Protein AF-B5JDW3-F1 (afdb_monomer)

Nearest PDB structures (foldseek):
  8tla-assembly1_C  TM=3.345E-01  e=6.409E+00  Homo sapiens
  8c5v-assembly1_D  TM=2.197E-01  e=8.975E+00  Escherichia coli

Sequence (198 aa):
MNLALALYSKADQQNIEEINASIFTVKDQLDLLGKLFHPFDAKDYFRGNPVERLKCLNRAAEFAQLTEKLEKRFMGLVKRLKAAYDICSGSDAFEQEERDRIHFYLAVRSIIFKLTRGNAPDTAQMNAKVREMISEALQSEGVEEIFKLGEDGAKEIDIFEDDYLAKIEKIKLPNTKIKLLQQLLKGKRVAKRRDLAL

pLDDT: mean 72.34, std 21.87, range [29.41, 98.56]

Foldseek 3Di:
DDPVVVVVVVVVVVLVVLLVVLLVLLVVLLVVVCVLCVVQDQPCLVPNALVSVVVSLLVLLLSCLPDPVSVVSLLVSLVSNVVSCVSNVPDPSDDPVSVSSNLSSVSSNVLNCCLQPADDDPCPVSCVVSCVSNVVPPPDDDDPLSPVPHPPPDDPPPCPPVVNVVSLVPDPRVSSSVNSVVVVVVVVVVVVVVVVPD

Mean predicted aligned error: 12.39 Å

Radius of gyration: 20.88 Å; Cα contacts (8 Å, |Δi|>4): 111; chains: 1; bounding box: 60×36×66 Å

Solvent-accessible surface area (backbone atoms only — not comparable to full-atom values): 11499 Å² total; per-residue (Å²): 139,64,65,68,62,50,53,52,53,52,52,52,50,52,52,52,51,53,33,53,54,18,48,52,47,28,52,52,34,49,52,55,49,49,67,72,41,63,92,55,86,59,61,38,52,81,72,43,58,54,68,45,23,51,54,36,41,53,52,48,33,38,58,43,46,75,38,73,68,50,29,53,49,51,56,51,41,50,50,54,26,47,61,23,36,75,69,31,64,92,51,86,87,61,54,71,70,55,50,52,51,51,52,50,52,53,50,26,48,50,51,50,49,48,69,69,64,62,80,74,96,85,45,69,69,60,50,46,55,55,42,57,65,34,59,81,54,64,90,58,81,93,82,62,82,82,64,63,85,69,67,72,75,94,61,87,75,66,77,78,42,70,70,48,54,56,54,50,67,71,48,90,47,66,51,58,39,53,48,45,51,51,48,50,57,51,51,54,57,56,56,60,57,55,74,73,74,119

Secondary structure (DSSP, 8-state):
--SHHHHHHHHHHHHHHHHHHHHHHHHHHHHHHHHHHTTS--HHHHHS-HHHHHHHHHHHHHHHTSSHHHHHHHHHHHHHHHHHHHHHTTSTTS-HHHHHHHHHHHHHHHHHHHHHHS--SS-HHHHHHHHHHHHTTTTSS---TTTTTS-S-SS---TTSHHHHHHHHT---HHHHHHHHHHHHHHHHHHHHHTT--

Structure (mmCIF, N/CA/C/O backbone):
data_AF-B5JDW3-F1
#
_entry.id   AF-B5JDW3-F1
#
loop_
_atom_site.group_PDB
_atom_site.id
_atom_site.type_symbol
_atom_site.label_atom_id
_atom_site.label_alt_id
_atom_site.label_comp_id
_atom_site.label_asym_id
_atom_site.label_en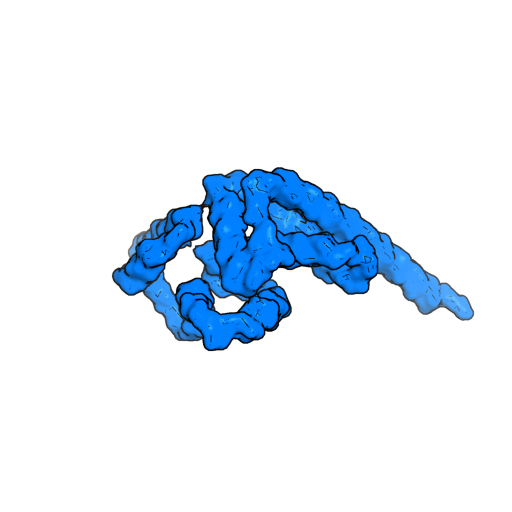tity_id
_atom_site.label_seq_id
_atom_site.pdbx_PDB_ins_code
_atom_site.Cartn_x
_atom_site.Cartn_y
_atom_site.Cartn_z
_atom_site.occupancy
_atom_site.B_iso_or_equiv
_atom_site.auth_seq_id
_atom_site.auth_comp_id
_atom_site.auth_asym_id
_atom_site.auth_atom_id
_atom_site.pdbx_PDB_model_num
ATOM 1 N N . MET A 1 1 ? 43.639 3.017 -26.862 1.00 56.16 1 MET A N 1
ATOM 2 C CA . MET A 1 1 ? 42.188 2.908 -26.575 1.00 56.16 1 MET A CA 1
ATOM 3 C C . MET A 1 1 ? 42.040 1.928 -25.406 1.00 56.16 1 MET A C 1
ATOM 5 O O . MET A 1 1 ? 42.907 1.073 -25.308 1.00 56.16 1 MET A O 1
ATOM 9 N N . ASN A 1 2 ? 41.013 2.008 -24.546 1.00 57.03 2 ASN A N 1
ATOM 10 C CA . ASN A 1 2 ? 40.494 0.842 -23.776 1.00 57.03 2 ASN A CA 1
ATOM 11 C C . ASN A 1 2 ? 40.709 0.700 -22.248 1.00 57.03 2 ASN A C 1
ATOM 13 O O . ASN A 1 2 ? 40.385 -0.370 -21.749 1.00 57.03 2 ASN A O 1
ATOM 17 N N . LEU A 1 3 ? 41.134 1.702 -21.461 1.00 61.94 3 LEU A N 1
ATOM 18 C CA . LEU A 1 3 ? 40.940 1.610 -19.989 1.00 61.94 3 LEU A CA 1
ATOM 19 C C . LEU A 1 3 ? 39.630 2.273 -19.555 1.00 61.94 3 LEU A C 1
ATOM 21 O O . LEU A 1 3 ? 38.790 1.626 -18.942 1.00 61.94 3 LEU A O 1
ATOM 25 N N . ALA A 1 4 ? 39.411 3.525 -19.966 1.00 60.81 4 ALA A N 1
ATOM 26 C CA . ALA A 1 4 ? 38.160 4.232 -19.701 1.00 60.81 4 ALA A CA 1
ATOM 27 C C . ALA A 1 4 ? 36.949 3.475 -20.280 1.00 60.81 4 ALA A C 1
ATOM 29 O O . ALA A 1 4 ? 36.032 3.152 -19.540 1.00 60.81 4 ALA A O 1
ATOM 30 N N . LEU A 1 5 ? 36.984 3.086 -21.561 1.00 66.31 5 LEU A N 1
ATOM 31 C CA . LEU A 1 5 ? 35.890 2.336 -22.205 1.00 66.31 5 LEU A CA 1
ATOM 32 C C . LEU A 1 5 ? 35.598 0.981 -21.535 1.00 66.31 5 LEU A C 1
ATOM 34 O O . LEU A 1 5 ? 34.441 0.589 -21.438 1.00 66.31 5 LEU A O 1
ATOM 38 N N . ALA A 1 6 ? 36.623 0.278 -21.042 1.00 70.62 6 ALA A N 1
ATOM 39 C CA . ALA A 1 6 ? 36.438 -0.994 -20.343 1.00 70.62 6 ALA A CA 1
ATOM 40 C C . ALA A 1 6 ? 35.853 -0.810 -18.930 1.00 70.62 6 ALA A C 1
ATOM 42 O O . ALA A 1 6 ? 35.076 -1.648 -18.478 1.00 70.62 6 ALA A O 1
ATOM 43 N N . LEU A 1 7 ? 36.204 0.282 -18.239 1.00 62.66 7 LEU A N 1
ATOM 44 C CA . LEU A 1 7 ? 35.611 0.640 -16.947 1.00 62.66 7 LEU A CA 1
ATOM 45 C C . LEU A 1 7 ? 34.142 1.060 -17.102 1.00 62.66 7 LEU A C 1
ATOM 47 O O . LEU A 1 7 ? 33.311 0.580 -16.336 1.00 62.66 7 LEU A O 1
ATOM 51 N N . TYR A 1 8 ? 33.815 1.863 -18.123 1.00 64.38 8 TYR A N 1
ATOM 52 C CA . TYR A 1 8 ? 32.428 2.217 -18.451 1.00 64.38 8 TYR A CA 1
ATOM 53 C C . TYR A 1 8 ? 31.608 0.978 -18.823 1.00 64.38 8 TYR A C 1
ATOM 55 O O . TYR A 1 8 ? 30.562 0.752 -18.235 1.00 64.38 8 TYR A O 1
ATOM 63 N N . SER A 1 9 ? 32.134 0.097 -19.680 1.00 71.56 9 SER A N 1
ATOM 64 C CA . SER A 1 9 ? 31.438 -1.138 -20.067 1.00 71.56 9 SER A CA 1
ATOM 65 C C . SER A 1 9 ? 31.132 -2.063 -18.882 1.00 71.56 9 SER A C 1
ATOM 67 O O . SER A 1 9 ? 30.051 -2.645 -18.841 1.00 71.56 9 SER A O 1
ATOM 69 N N . LYS A 1 10 ? 32.044 -2.201 -17.909 1.00 70.31 10 LYS A N 1
ATOM 70 C CA . LYS A 1 10 ? 31.794 -3.012 -16.705 1.00 70.31 10 LYS A CA 1
ATOM 71 C C . LYS A 1 10 ? 30.785 -2.361 -15.758 1.00 70.31 10 LYS A C 1
ATOM 73 O O . LYS A 1 10 ? 29.958 -3.072 -15.196 1.00 70.31 10 LYS A O 1
ATOM 78 N N . ALA A 1 11 ? 30.857 -1.042 -15.581 1.00 66.75 11 ALA A N 1
ATOM 79 C CA . ALA A 1 11 ? 29.906 -0.300 -14.757 1.00 66.75 11 ALA A CA 1
ATOM 80 C C . ALA A 1 11 ? 28.492 -0.332 -15.363 1.00 66.75 11 ALA A C 1
ATOM 82 O O . ALA A 1 11 ? 27.526 -0.572 -14.644 1.00 66.75 11 ALA A O 1
ATOM 83 N N . ASP A 1 12 ? 28.378 -0.184 -16.685 1.00 72.69 12 ASP A N 1
ATOM 84 C CA . ASP A 1 12 ? 27.110 -0.294 -17.412 1.00 72.69 12 ASP A CA 1
ATOM 85 C C . ASP A 1 12 ? 26.519 -1.701 -17.286 1.00 72.69 12 ASP A C 1
ATOM 87 O O . ASP A 1 12 ? 25.329 -1.857 -17.027 1.00 72.69 12 ASP A O 1
ATOM 91 N N . GLN A 1 13 ? 27.352 -2.739 -17.401 1.00 76.50 13 GLN A N 1
ATOM 92 C CA . GLN A 1 13 ? 26.909 -4.124 -17.254 1.00 76.50 13 GLN A CA 1
ATOM 93 C C . GLN A 1 13 ? 26.401 -4.423 -15.835 1.00 76.50 13 GLN A C 1
ATOM 95 O O . GLN A 1 13 ? 25.337 -5.020 -15.689 1.00 76.50 13 GLN A O 1
ATOM 100 N N . GLN A 1 14 ? 27.099 -3.945 -14.799 1.00 76.38 14 GLN A N 1
ATOM 101 C CA . GLN A 1 14 ? 26.640 -4.057 -13.408 1.00 76.38 14 GLN A CA 1
ATOM 102 C C . GLN A 1 14 ? 25.312 -3.327 -13.177 1.00 76.38 14 GLN A C 1
ATOM 104 O O . GLN A 1 14 ? 24.422 -3.869 -12.527 1.00 76.38 14 GLN A O 1
ATOM 109 N N . ASN A 1 15 ? 25.150 -2.130 -13.746 1.00 81.56 15 ASN A N 1
ATOM 110 C CA . ASN A 1 15 ? 23.916 -1.355 -13.630 1.00 81.56 15 ASN A CA 1
ATOM 111 C C . ASN A 1 15 ? 22.735 -2.081 -14.306 1.00 81.56 15 ASN A C 1
ATOM 113 O O . ASN A 1 15 ? 21.654 -2.202 -13.736 1.00 81.56 15 ASN A O 1
ATOM 117 N N . ILE A 1 16 ? 22.959 -2.667 -15.487 1.00 85.00 16 ILE A N 1
ATOM 118 C CA . ILE A 1 16 ? 21.953 -3.487 -16.181 1.00 85.00 16 ILE A CA 1
ATOM 119 C C . ILE A 1 16 ? 21.572 -4.724 -15.349 1.00 85.00 16 ILE A C 1
ATOM 121 O O . ILE A 1 16 ? 20.390 -5.058 -15.245 1.00 85.00 16 ILE A O 1
ATOM 125 N N . GLU A 1 17 ? 22.546 -5.409 -14.746 1.00 87.81 17 GLU A N 1
ATOM 126 C CA . GLU A 1 17 ? 22.294 -6.562 -13.870 1.00 87.81 17 GLU A CA 1
ATOM 127 C C . GLU A 1 17 ? 21.468 -6.173 -12.631 1.00 87.81 17 GLU A C 1
ATOM 129 O O . GLU A 1 17 ? 20.504 -6.866 -12.292 1.00 87.81 17 GLU A O 1
ATOM 134 N N . GLU A 1 18 ? 21.781 -5.038 -12.002 1.00 91.56 18 GLU A N 1
ATOM 135 C CA . GLU A 1 18 ? 21.049 -4.508 -10.847 1.00 91.56 18 GLU A CA 1
ATOM 136 C C . GLU A 1 18 ? 19.608 -4.105 -11.203 1.00 91.56 18 GLU A C 1
ATOM 138 O O . GLU A 1 18 ? 18.666 -4.431 -10.467 1.00 91.56 18 GLU A O 1
ATOM 143 N N . ILE A 1 19 ? 19.402 -3.474 -12.365 1.00 93.81 19 ILE A N 1
ATOM 144 C CA . ILE A 1 19 ? 18.068 -3.149 -12.890 1.00 93.81 19 ILE A CA 1
ATOM 145 C C . ILE A 1 19 ? 17.258 -4.430 -13.121 1.00 93.81 19 ILE A C 1
ATOM 147 O O . ILE A 1 19 ? 16.116 -4.522 -12.666 1.00 93.81 19 ILE A O 1
ATOM 151 N N . ASN A 1 20 ? 17.836 -5.447 -13.764 1.00 95.38 20 ASN A N 1
ATOM 152 C CA . ASN A 1 20 ? 17.145 -6.710 -14.044 1.00 95.38 20 ASN A CA 1
ATOM 153 C C . ASN A 1 20 ? 16.757 -7.464 -12.763 1.00 95.38 20 ASN A C 1
ATOM 155 O O . ASN A 1 20 ? 15.626 -7.945 -12.639 1.00 95.38 20 ASN A O 1
ATOM 159 N N . ALA A 1 21 ? 17.659 -7.527 -11.780 1.00 96.56 21 ALA A N 1
ATOM 160 C CA . ALA A 1 21 ? 17.368 -8.118 -10.475 1.00 96.56 21 ALA A CA 1
ATOM 161 C C . ALA A 1 21 ? 16.252 -7.354 -9.734 1.00 96.56 21 ALA A C 1
ATOM 163 O O . ALA A 1 21 ? 15.380 -7.955 -9.091 1.00 96.56 21 ALA A O 1
ATOM 164 N N . SER A 1 22 ? 16.238 -6.027 -9.865 1.00 96.12 22 SER A N 1
ATOM 165 C CA . SER A 1 22 ? 15.199 -5.167 -9.299 1.00 96.12 22 SER A CA 1
ATOM 166 C C . SER A 1 22 ? 13.844 -5.394 -9.973 1.00 96.12 22 SER A C 1
ATOM 168 O O . SER A 1 22 ? 12.842 -5.539 -9.274 1.00 96.12 22 SER A O 1
ATOM 170 N N . ILE A 1 23 ? 13.799 -5.541 -11.302 1.00 97.56 23 ILE A N 1
ATOM 171 C CA . ILE A 1 23 ? 12.572 -5.878 -12.044 1.00 97.56 23 ILE A CA 1
ATOM 172 C C . ILE A 1 23 ? 11.993 -7.211 -11.557 1.00 97.56 23 ILE A C 1
ATOM 174 O O . ILE A 1 23 ? 10.798 -7.289 -11.261 1.00 97.56 23 ILE A O 1
ATOM 178 N N . PHE A 1 24 ? 12.827 -8.248 -11.418 1.00 97.88 24 PHE A N 1
ATOM 179 C CA . PHE A 1 24 ? 12.387 -9.542 -10.888 1.00 97.88 24 PHE A CA 1
ATOM 180 C C . PHE A 1 24 ? 11.789 -9.400 -9.484 1.00 97.88 24 PHE A C 1
ATOM 182 O O . PHE A 1 24 ? 10.701 -9.907 -9.207 1.00 97.88 24 PHE A O 1
ATOM 189 N N . THR A 1 25 ? 12.465 -8.644 -8.616 1.00 98.06 25 THR A N 1
ATOM 190 C CA . THR A 1 25 ? 11.993 -8.380 -7.253 1.00 98.06 25 THR A CA 1
ATOM 191 C C . THR A 1 25 ? 10.646 -7.657 -7.256 1.00 98.06 25 THR A C 1
ATOM 193 O O . THR A 1 25 ? 9.756 -8.034 -6.497 1.00 98.06 25 THR A O 1
ATOM 196 N N . VAL A 1 26 ? 10.454 -6.651 -8.115 1.00 97.56 26 VAL A N 1
ATOM 197 C CA . VAL A 1 26 ? 9.170 -5.943 -8.241 1.00 97.56 26 VAL A CA 1
ATOM 198 C C . VAL A 1 26 ? 8.050 -6.911 -8.615 1.00 97.56 26 VAL A C 1
ATOM 200 O O . VAL A 1 26 ? 7.016 -6.920 -7.944 1.00 97.56 26 VAL A O 1
ATOM 203 N N . LYS A 1 27 ? 8.263 -7.760 -9.628 1.00 98.25 27 LYS A N 1
ATOM 204 C CA . LYS A 1 27 ? 7.251 -8.719 -10.099 1.00 98.25 27 LYS A CA 1
ATOM 205 C C . LYS A 1 27 ? 6.898 -9.764 -9.039 1.00 98.25 27 LYS A C 1
ATOM 207 O O . LYS A 1 27 ? 5.717 -10.014 -8.809 1.00 98.25 27 LYS A O 1
ATOM 212 N N . ASP A 1 28 ? 7.890 -10.295 -8.326 1.00 98.38 28 ASP A N 1
ATOM 213 C CA . ASP A 1 28 ? 7.664 -11.221 -7.208 1.00 98.38 28 ASP A CA 1
ATOM 214 C C . ASP A 1 28 ? 6.864 -10.561 -6.070 1.00 98.38 28 ASP A C 1
ATOM 216 O O . ASP A 1 28 ? 5.868 -11.105 -5.586 1.00 98.38 28 ASP A O 1
ATOM 220 N N . GLN A 1 29 ? 7.231 -9.337 -5.669 1.00 98.19 29 GLN A N 1
ATOM 221 C CA . GLN A 1 29 ? 6.482 -8.637 -4.623 1.00 98.19 29 GLN A CA 1
ATOM 222 C C . GLN A 1 29 ? 5.060 -8.263 -5.074 1.00 98.19 29 GLN A C 1
ATOM 224 O O . GLN A 1 29 ? 4.149 -8.309 -4.245 1.00 98.19 29 GLN A O 1
ATOM 229 N N . LEU A 1 30 ? 4.845 -7.931 -6.353 1.00 98.06 30 LEU A N 1
ATOM 230 C CA . LEU A 1 30 ? 3.513 -7.691 -6.915 1.00 98.06 30 LEU A CA 1
ATOM 231 C C . LEU A 1 30 ? 2.635 -8.943 -6.879 1.00 98.06 30 LEU A C 1
ATOM 233 O O . LEU A 1 30 ? 1.483 -8.849 -6.456 1.00 98.06 30 LEU A O 1
ATOM 237 N N . ASP A 1 31 ? 3.164 -10.106 -7.257 1.00 98.44 31 ASP A N 1
ATOM 238 C CA . ASP A 1 31 ? 2.434 -11.376 -7.177 1.00 98.44 31 ASP A CA 1
ATOM 239 C C . ASP A 1 31 ? 2.047 -11.711 -5.725 1.00 98.44 31 ASP A C 1
ATOM 241 O O . ASP A 1 31 ? 0.885 -12.002 -5.419 1.00 98.44 31 ASP A O 1
ATOM 245 N N . LEU A 1 32 ? 2.992 -11.580 -4.789 1.00 98.56 32 LEU A N 1
ATOM 246 C CA . LEU A 1 32 ? 2.734 -11.814 -3.367 1.00 98.56 32 LEU A CA 1
ATOM 247 C C . LEU A 1 32 ? 1.696 -10.844 -2.789 1.00 98.56 32 LEU A C 1
ATOM 249 O O . LEU A 1 32 ? 0.867 -11.255 -1.970 1.00 98.56 32 LEU A O 1
ATOM 253 N N . LEU A 1 33 ? 1.729 -9.572 -3.192 1.00 98.50 33 LEU A N 1
ATOM 254 C CA . LEU A 1 33 ? 0.734 -8.574 -2.797 1.00 98.50 33 LEU A CA 1
ATOM 255 C C . LEU A 1 33 ? -0.633 -8.865 -3.418 1.00 98.50 33 LEU A C 1
ATOM 257 O O . LEU A 1 33 ? -1.634 -8.779 -2.708 1.00 98.50 33 LEU A O 1
ATOM 261 N N . GLY A 1 34 ? -0.679 -9.289 -4.682 1.00 97.69 34 GLY A N 1
ATOM 262 C CA . GLY A 1 34 ? -1.900 -9.730 -5.356 1.00 97.69 34 GLY A CA 1
ATOM 263 C C . GLY A 1 34 ? -2.564 -10.891 -4.622 1.00 97.69 34 GLY A C 1
ATOM 264 O O . GLY A 1 34 ? -3.748 -10.829 -4.304 1.00 97.69 34 GLY A O 1
ATOM 265 N N . LYS A 1 35 ? -1.785 -11.906 -4.231 1.00 98.19 35 LYS A N 1
ATOM 266 C CA . LYS A 1 35 ? -2.266 -13.032 -3.410 1.00 98.19 35 LYS A CA 1
ATOM 267 C C . LYS A 1 35 ? -2.745 -12.584 -2.030 1.00 98.19 35 LYS A C 1
ATOM 269 O O . LYS A 1 35 ? -3.748 -13.090 -1.532 1.00 98.19 35 LYS A O 1
ATOM 274 N N . LEU A 1 36 ? -2.042 -11.638 -1.403 1.00 97.69 36 LEU A N 1
ATOM 275 C CA . LEU A 1 36 ? -2.422 -11.095 -0.097 1.00 97.69 36 LEU A CA 1
ATOM 276 C C . LEU A 1 36 ? -3.743 -10.309 -0.158 1.00 97.69 36 LEU A C 1
ATOM 278 O O . LEU A 1 36 ? -4.528 -10.365 0.786 1.00 97.69 36 LEU A O 1
ATOM 282 N N . PHE A 1 37 ? -3.973 -9.589 -1.258 1.00 97.25 37 PHE A N 1
ATOM 283 C CA . PHE A 1 37 ? -5.139 -8.733 -1.489 1.00 97.25 37 PHE A CA 1
ATOM 284 C C . PHE A 1 37 ? -6.251 -9.393 -2.306 1.00 97.25 37 PHE A C 1
ATOM 286 O O . PHE A 1 37 ? -7.267 -8.751 -2.531 1.00 97.25 37 PHE A O 1
ATOM 293 N N . HIS A 1 38 ? -6.122 -10.660 -2.702 1.00 95.62 38 HIS A N 1
ATOM 294 C CA . HIS A 1 38 ? -7.153 -11.373 -3.463 1.00 95.62 38 HIS A CA 1
ATOM 295 C C . HIS A 1 38 ? -8.578 -11.260 -2.867 1.00 95.62 38 HIS A C 1
ATOM 297 O O . HIS A 1 38 ? -9.523 -11.120 -3.638 1.00 95.62 38 HIS A O 1
ATOM 303 N N . PRO A 1 39 ? -8.788 -11.281 -1.531 1.00 95.81 39 PRO A N 1
ATOM 304 C CA . PRO A 1 39 ? -10.124 -11.105 -0.949 1.00 95.81 39 PRO A CA 1
ATOM 305 C C . PRO A 1 39 ? -10.672 -9.667 -0.999 1.00 95.81 39 PRO A C 1
ATOM 307 O O . PRO A 1 39 ? -11.822 -9.447 -0.627 1.00 95.81 39 PRO A O 1
ATOM 310 N N . PHE A 1 40 ? -9.855 -8.681 -1.369 1.00 97.31 40 PHE A N 1
ATOM 311 C CA . PHE A 1 40 ? -10.209 -7.266 -1.366 1.00 97.31 40 PHE A CA 1
ATOM 312 C C . PHE A 1 40 ? -10.634 -6.798 -2.764 1.00 97.31 40 PHE A C 1
ATOM 314 O O . PHE A 1 40 ? -9.899 -6.963 -3.735 1.00 97.31 40 PHE A O 1
ATOM 321 N N . ASP A 1 41 ? -11.790 -6.140 -2.856 1.00 97.00 41 ASP A N 1
ATOM 322 C CA . ASP A 1 41 ? -12.245 -5.524 -4.103 1.00 97.00 41 ASP A CA 1
ATOM 323 C C . ASP A 1 41 ? -11.625 -4.132 -4.305 1.00 97.00 41 ASP A C 1
ATOM 325 O O . ASP A 1 41 ? -12.031 -3.150 -3.672 1.00 97.00 41 ASP A O 1
ATOM 329 N N . ALA A 1 42 ? -10.652 -4.066 -5.216 1.00 96.00 42 ALA A N 1
ATOM 330 C CA . ALA A 1 42 ? -9.946 -2.848 -5.604 1.00 96.00 42 ALA A CA 1
ATOM 331 C C . ALA A 1 42 ? -10.512 -2.167 -6.867 1.00 96.00 42 ALA A C 1
ATOM 333 O O . ALA A 1 42 ? -9.901 -1.221 -7.367 1.00 96.00 42 ALA A O 1
ATOM 334 N N . LYS A 1 43 ? -11.654 -2.619 -7.408 1.00 95.75 43 LYS A N 1
ATOM 335 C CA . LYS A 1 43 ? -12.205 -2.121 -8.683 1.00 95.75 43 LYS A CA 1
ATOM 336 C C . LYS A 1 43 ? -12.372 -0.599 -8.713 1.00 95.75 43 LYS A C 1
ATOM 338 O O . LYS A 1 43 ? -12.013 0.030 -9.710 1.00 95.75 43 LYS A O 1
ATOM 343 N N . ASP A 1 44 ? -12.856 -0.017 -7.619 1.00 92.50 44 ASP A N 1
ATOM 344 C CA . ASP A 1 44 ? -13.072 1.428 -7.474 1.00 92.50 44 ASP A CA 1
ATOM 345 C C . ASP A 1 44 ? -11.779 2.237 -7.634 1.00 92.50 44 ASP A C 1
ATOM 347 O O . ASP A 1 44 ? -11.813 3.360 -8.128 1.00 92.50 44 ASP A O 1
ATOM 351 N N . TYR A 1 45 ? -10.621 1.680 -7.264 1.00 91.94 45 TYR A N 1
ATOM 352 C CA . TYR A 1 45 ? -9.341 2.362 -7.449 1.00 91.94 45 TYR A CA 1
ATOM 353 C C . TYR A 1 45 ? -8.956 2.480 -8.929 1.00 91.94 45 TYR A C 1
ATOM 355 O O . TYR A 1 45 ? -8.487 3.527 -9.371 1.00 91.94 45 TYR A O 1
ATOM 363 N N . PHE A 1 46 ? -9.171 1.416 -9.702 1.00 92.44 46 PHE A N 1
ATOM 364 C CA . PHE A 1 46 ? -8.744 1.361 -11.101 1.00 92.44 46 PHE A CA 1
ATOM 365 C C . PHE A 1 46 ? -9.773 1.955 -12.067 1.00 92.44 46 PHE A C 1
ATOM 367 O O . PHE A 1 46 ? -9.411 2.399 -13.152 1.00 92.44 46 PHE A O 1
ATOM 374 N N . ARG A 1 47 ? -11.062 1.955 -11.702 1.00 93.06 47 ARG A N 1
ATOM 375 C CA . ARG A 1 47 ? -12.162 2.352 -12.603 1.00 93.06 47 ARG A CA 1
ATOM 376 C C . ARG A 1 47 ? -13.047 3.474 -12.071 1.00 93.06 47 ARG A C 1
ATOM 378 O O . ARG A 1 47 ? -13.820 4.025 -12.846 1.00 93.06 47 ARG A O 1
ATOM 385 N N . GLY A 1 48 ? -12.960 3.787 -10.782 1.00 87.50 48 GLY A N 1
ATOM 386 C CA . GLY A 1 48 ? -13.796 4.804 -10.156 1.00 87.50 48 GLY A CA 1
ATOM 387 C C . GLY A 1 48 ? -13.293 6.226 -10.387 1.00 87.50 48 GLY A C 1
ATOM 388 O O . GLY A 1 48 ? -12.149 6.457 -10.805 1.00 87.50 48 GLY A O 1
ATOM 389 N N . ASN A 1 49 ? -14.160 7.183 -10.069 1.00 86.38 49 ASN A N 1
ATOM 390 C CA . ASN A 1 49 ? -13.824 8.600 -9.984 1.00 86.38 49 ASN A CA 1
ATOM 391 C C . ASN A 1 49 ? -12.888 8.877 -8.786 1.00 86.38 49 ASN A C 1
ATOM 393 O O . ASN A 1 49 ? -12.731 8.025 -7.908 1.00 86.38 49 ASN A O 1
ATOM 397 N N . PRO A 1 50 ? -12.258 10.057 -8.687 1.00 83.25 50 PRO A N 1
ATOM 398 C CA . PRO A 1 50 ? -11.261 10.301 -7.640 1.00 83.25 50 PRO A CA 1
ATOM 399 C C . PRO A 1 50 ? -11.768 10.136 -6.198 1.00 83.25 50 PRO A C 1
ATOM 401 O O . PRO A 1 50 ? -11.021 9.662 -5.338 1.00 83.25 50 PRO A O 1
ATOM 404 N N . VAL A 1 51 ? -13.042 10.438 -5.931 1.00 82.50 51 VAL A N 1
ATOM 405 C CA . VAL A 1 51 ? -13.660 10.219 -4.613 1.00 82.50 51 VAL A CA 1
ATOM 406 C C . VAL A 1 51 ? -13.796 8.722 -4.318 1.00 82.50 51 VAL A C 1
ATOM 408 O O . VAL A 1 51 ? -13.486 8.273 -3.212 1.00 82.50 51 VAL A O 1
ATOM 411 N N . GLU A 1 52 ? -14.218 7.925 -5.299 1.00 83.31 52 GLU A N 1
ATOM 412 C CA . GLU A 1 52 ? -14.294 6.461 -5.193 1.00 83.31 52 GLU A CA 1
ATOM 413 C C . GLU A 1 52 ? -12.911 5.838 -4.996 1.00 83.31 52 GLU A C 1
ATOM 415 O O . GLU A 1 52 ? -12.741 4.986 -4.120 1.00 83.31 52 GLU A O 1
ATOM 420 N N . ARG A 1 53 ? -11.893 6.325 -5.717 1.00 85.25 53 ARG A N 1
ATOM 421 C CA . ARG A 1 53 ? -10.500 5.886 -5.545 1.00 85.25 53 ARG A CA 1
ATOM 422 C C .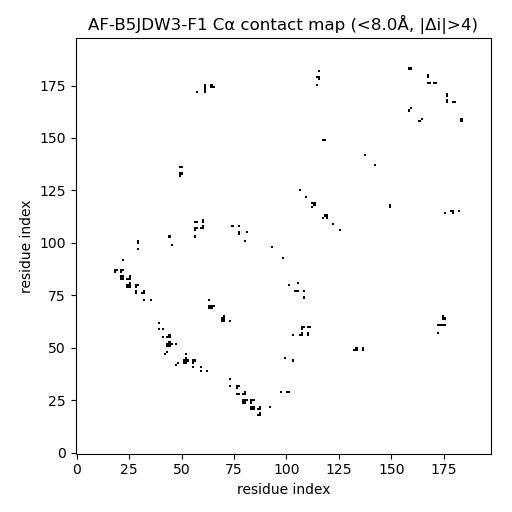 ARG A 1 53 ? -10.004 6.144 -4.129 1.00 85.25 53 ARG A C 1
ATOM 424 O O . ARG A 1 53 ? -9.424 5.253 -3.509 1.00 85.25 53 ARG A O 1
ATOM 431 N N . LEU A 1 54 ? -10.270 7.331 -3.584 1.00 80.62 54 LEU A N 1
ATOM 432 C CA . LEU A 1 54 ? -9.887 7.675 -2.217 1.00 80.62 54 LEU A CA 1
ATOM 433 C C . LEU A 1 54 ? -10.616 6.805 -1.181 1.00 80.62 54 LEU A C 1
ATOM 435 O O . LEU A 1 54 ? -9.990 6.283 -0.255 1.00 80.62 54 LEU A O 1
ATOM 439 N N . LYS A 1 55 ? -11.925 6.585 -1.352 1.00 82.81 55 LYS A N 1
ATOM 440 C CA . LYS A 1 55 ? -12.696 5.658 -0.507 1.00 82.81 55 LYS A CA 1
ATOM 441 C C . LYS A 1 55 ? -12.125 4.240 -0.582 1.00 82.81 55 LYS A C 1
ATOM 443 O O . LYS A 1 55 ? -11.965 3.598 0.455 1.00 82.81 55 LYS A O 1
ATOM 448 N N . CYS A 1 56 ? -11.763 3.770 -1.774 1.00 91.81 56 CYS A N 1
ATOM 449 C CA . CYS A 1 56 ? -11.126 2.472 -1.980 1.00 91.81 56 CYS A CA 1
ATOM 450 C C . CYS A 1 56 ? -9.791 2.362 -1.239 1.00 91.81 56 CYS A C 1
ATOM 452 O O . CYS A 1 56 ? -9.554 1.364 -0.562 1.00 91.81 56 CYS A O 1
ATOM 454 N N . LEU A 1 57 ? -8.941 3.388 -1.308 1.00 86.62 57 LEU A N 1
ATOM 455 C CA . LEU A 1 57 ? -7.666 3.420 -0.590 1.00 86.62 57 LEU A CA 1
ATOM 456 C C . LEU A 1 57 ? -7.852 3.340 0.934 1.00 86.62 57 LEU A C 1
ATOM 458 O O . LEU A 1 57 ? -7.118 2.612 1.602 1.00 86.62 57 LEU A O 1
ATOM 462 N N . ASN A 1 58 ? -8.866 4.014 1.481 1.00 83.44 58 ASN A N 1
ATOM 463 C CA . ASN A 1 58 ? -9.206 3.906 2.903 1.00 83.44 58 ASN A CA 1
ATOM 464 C C . ASN A 1 58 ? -9.700 2.497 3.268 1.00 83.44 58 ASN A C 1
ATOM 466 O O . ASN A 1 58 ? -9.246 1.927 4.259 1.00 83.44 58 ASN A O 1
ATOM 470 N N . ARG A 1 59 ? -10.570 1.890 2.445 1.00 94.12 59 ARG A N 1
ATOM 471 C CA . ARG A 1 59 ? -11.007 0.492 2.636 1.00 94.12 59 ARG A CA 1
ATOM 472 C C . ARG A 1 59 ? -9.830 -0.487 2.560 1.00 94.12 59 ARG A C 1
ATOM 474 O O . ARG A 1 59 ? -9.766 -1.428 3.344 1.00 94.12 59 ARG A O 1
ATOM 481 N N . ALA A 1 60 ? -8.886 -0.254 1.653 1.00 94.19 60 ALA A N 1
ATOM 482 C CA . ALA A 1 60 ? -7.689 -1.071 1.487 1.00 94.19 60 ALA A CA 1
ATOM 483 C C . ALA A 1 60 ? -6.736 -0.951 2.685 1.00 94.19 60 ALA A C 1
ATOM 485 O O . ALA A 1 60 ? -6.184 -1.953 3.144 1.00 94.19 60 ALA A O 1
ATOM 486 N N . ALA A 1 61 ? -6.575 0.258 3.231 1.00 88.62 61 ALA A N 1
ATOM 487 C CA . ALA A 1 61 ? -5.827 0.473 4.464 1.00 88.62 61 ALA A CA 1
ATOM 488 C C . ALA A 1 61 ? -6.491 -0.233 5.652 1.00 88.62 61 ALA A C 1
ATOM 490 O O . ALA A 1 61 ? -5.794 -0.849 6.453 1.00 88.62 61 ALA A O 1
ATOM 491 N N . GLU A 1 62 ? -7.820 -0.206 5.761 1.00 90.88 62 GLU A N 1
ATOM 492 C CA . GLU A 1 62 ? -8.544 -0.969 6.784 1.00 90.88 62 GLU A CA 1
ATOM 493 C C . GLU A 1 62 ? -8.356 -2.476 6.614 1.00 90.88 62 GLU A C 1
ATOM 495 O O . GLU A 1 62 ? -8.074 -3.169 7.593 1.00 90.88 62 GLU A O 1
ATOM 500 N N . PHE A 1 63 ? -8.445 -2.974 5.380 1.00 96.44 63 PHE A N 1
ATOM 501 C CA . PHE A 1 63 ? -8.220 -4.379 5.058 1.00 96.44 63 PHE A CA 1
ATOM 502 C C . PHE A 1 63 ? -6.815 -4.835 5.465 1.00 96.44 63 PHE A C 1
ATOM 504 O O . PHE A 1 63 ? -6.667 -5.814 6.193 1.00 96.44 63 PHE A O 1
ATOM 511 N N . ALA A 1 64 ? -5.775 -4.090 5.082 1.00 95.38 64 ALA A N 1
ATOM 512 C CA . ALA A 1 64 ? -4.393 -4.399 5.449 1.00 95.38 64 ALA A CA 1
ATOM 513 C C . ALA A 1 64 ? -4.156 -4.411 6.970 1.00 95.38 64 ALA A C 1
ATOM 515 O O . ALA A 1 64 ? -3.212 -5.044 7.438 1.00 95.38 64 ALA A O 1
ATOM 516 N N . GLN A 1 65 ? -5.005 -3.725 7.739 1.00 90.88 65 GLN A N 1
ATOM 517 C CA . GLN A 1 65 ? -4.915 -3.605 9.192 1.00 90.88 65 GLN A CA 1
ATOM 518 C C . GLN A 1 65 ? -5.827 -4.582 9.955 1.00 90.88 65 GLN A C 1
ATOM 520 O O . GLN A 1 65 ? -5.862 -4.510 11.181 1.00 90.88 65 GLN A O 1
ATOM 525 N N . LEU A 1 66 ? -6.521 -5.514 9.281 1.00 93.50 66 LEU A N 1
ATOM 526 C CA . LEU A 1 66 ? -7.419 -6.483 9.938 1.00 93.50 66 LEU A CA 1
ATOM 527 C C . LEU A 1 66 ? -6.727 -7.299 11.039 1.00 93.50 66 LEU A C 1
ATOM 529 O O . LEU A 1 66 ? -7.346 -7.654 12.036 1.00 93.50 66 LEU A O 1
ATOM 533 N N . THR A 1 67 ? -5.443 -7.620 10.858 1.00 93.44 67 THR A N 1
ATOM 534 C CA . THR A 1 67 ? -4.622 -8.268 11.888 1.00 93.44 67 THR A CA 1
ATOM 535 C C . THR A 1 67 ? -3.205 -7.708 11.863 1.00 93.44 67 THR A C 1
ATOM 537 O O . THR A 1 67 ? -2.696 -7.330 10.807 1.00 93.44 67 THR A O 1
ATOM 540 N N . GLU A 1 68 ? -2.511 -7.745 13.003 1.00 90.62 68 GLU A N 1
ATOM 541 C CA . GLU A 1 68 ? -1.105 -7.326 13.084 1.00 90.62 68 GLU A CA 1
ATOM 542 C C . GLU A 1 68 ? -0.202 -8.156 12.150 1.00 90.62 68 GLU A C 1
ATOM 544 O O . GLU A 1 68 ? 0.743 -7.639 11.552 1.00 90.62 68 GLU A O 1
ATOM 549 N N . LYS A 1 69 ? -0.505 -9.452 11.982 1.00 95.69 69 LYS A N 1
ATOM 550 C CA . LYS A 1 69 ? 0.223 -10.341 11.065 1.00 95.69 69 LYS A CA 1
ATOM 551 C C . LYS A 1 69 ? 0.049 -9.907 9.608 1.0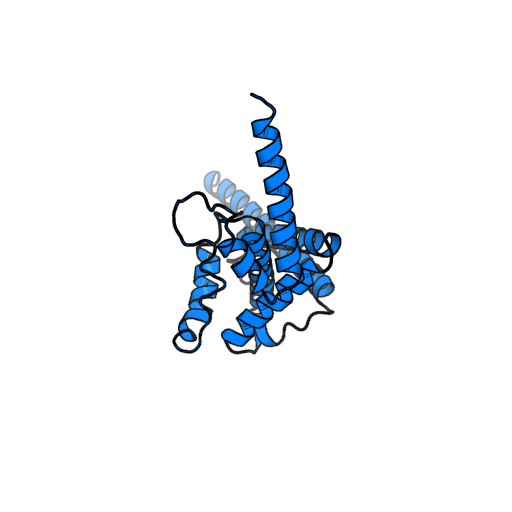0 95.69 69 LYS A C 1
ATOM 553 O O . LYS A 1 69 ? 1.034 -9.878 8.869 1.00 95.69 69 LYS A O 1
ATOM 558 N N . LEU A 1 70 ? -1.181 -9.583 9.203 1.00 96.50 70 LEU A N 1
ATOM 559 C CA . LEU A 1 70 ? -1.489 -9.112 7.853 1.00 96.50 70 LEU A CA 1
ATOM 560 C C . LEU A 1 70 ? -0.790 -7.784 7.570 1.00 96.50 70 LEU A C 1
ATOM 562 O O . LEU A 1 70 ? -0.094 -7.668 6.565 1.00 96.50 70 LEU A O 1
ATOM 566 N N . GLU A 1 71 ? -0.889 -6.836 8.496 1.00 94.00 71 GLU A N 1
ATOM 567 C CA . GLU A 1 71 ? -0.254 -5.532 8.359 1.00 94.00 71 GLU A CA 1
ATOM 568 C C . GLU A 1 71 ? 1.264 -5.650 8.239 1.00 94.00 71 GLU A C 1
ATOM 570 O O . GLU A 1 71 ? 1.852 -5.099 7.311 1.00 94.00 71 GLU A O 1
ATOM 575 N N . LYS A 1 72 ? 1.919 -6.389 9.146 1.00 94.56 72 LYS A N 1
ATOM 576 C CA . LYS A 1 72 ? 3.377 -6.583 9.098 1.00 94.56 72 LYS A CA 1
ATOM 577 C C . LYS A 1 72 ? 3.808 -7.202 7.774 1.00 94.56 72 LYS A C 1
ATOM 579 O O . LYS A 1 72 ? 4.809 -6.776 7.196 1.00 94.56 72 LYS A O 1
ATOM 584 N N . ARG A 1 73 ? 3.047 -8.185 7.279 1.00 97.62 73 ARG A N 1
ATOM 585 C CA . ARG A 1 73 ? 3.311 -8.826 5.988 1.00 97.62 73 ARG A CA 1
ATOM 586 C C . ARG A 1 73 ? 3.153 -7.833 4.840 1.00 97.62 73 ARG A C 1
ATOM 588 O O . ARG A 1 73 ? 4.077 -7.710 4.043 1.00 97.62 73 ARG A O 1
ATOM 595 N N . PHE A 1 74 ? 2.047 -7.095 4.792 1.00 97.81 74 PHE A N 1
ATOM 596 C CA . PHE A 1 74 ? 1.801 -6.060 3.789 1.00 97.81 74 PHE A CA 1
ATOM 597 C C . PHE A 1 74 ? 2.914 -5.003 3.781 1.00 97.81 74 PHE A C 1
ATOM 599 O O . PHE A 1 74 ? 3.567 -4.794 2.761 1.00 97.81 74 PHE A O 1
ATOM 606 N N . MET A 1 75 ? 3.206 -4.400 4.936 1.00 93.69 75 MET A N 1
ATOM 607 C CA . MET A 1 75 ? 4.227 -3.358 5.070 1.00 93.69 75 MET A CA 1
ATOM 608 C C . MET A 1 75 ? 5.618 -3.854 4.654 1.00 93.69 75 MET A C 1
ATOM 610 O O . MET A 1 75 ? 6.372 -3.110 4.023 1.00 93.69 75 MET A O 1
ATOM 614 N N . GLY A 1 76 ? 5.952 -5.110 4.972 1.00 93.69 76 GLY A N 1
ATOM 615 C CA . GLY A 1 76 ? 7.195 -5.754 4.554 1.00 93.69 76 GLY A CA 1
ATOM 616 C C . GLY A 1 76 ? 7.293 -5.956 3.041 1.00 93.69 76 GLY A C 1
ATOM 617 O O . GLY A 1 76 ? 8.311 -5.591 2.453 1.00 93.69 76 GLY A O 1
ATOM 618 N N . LEU A 1 77 ? 6.238 -6.478 2.407 1.00 97.69 77 LEU A N 1
ATOM 619 C CA . LEU A 1 77 ? 6.185 -6.677 0.953 1.00 97.69 77 LEU A CA 1
ATOM 620 C C . LEU A 1 77 ? 6.295 -5.341 0.208 1.00 97.69 77 LEU A C 1
ATOM 622 O O . LEU A 1 77 ? 7.168 -5.179 -0.640 1.00 97.69 77 LEU A O 1
ATOM 626 N N . VAL A 1 78 ? 5.502 -4.336 0.599 1.00 94.19 78 VAL A N 1
ATOM 627 C CA . VAL A 1 78 ? 5.553 -3.009 -0.038 1.00 94.19 78 VAL A CA 1
ATOM 628 C C . VAL A 1 78 ? 6.901 -2.316 0.200 1.00 94.19 78 VAL A C 1
ATOM 630 O O . VAL A 1 78 ? 7.337 -1.515 -0.620 1.00 94.19 78 VAL A O 1
ATOM 633 N N . LYS A 1 79 ? 7.614 -2.617 1.299 1.00 92.56 79 LYS A N 1
ATOM 634 C CA . LYS A 1 79 ? 8.981 -2.102 1.525 1.00 92.56 79 LYS A CA 1
ATOM 635 C C . LYS A 1 79 ? 9.965 -2.629 0.493 1.00 92.56 79 LYS A C 1
ATOM 637 O O . LYS A 1 79 ? 10.736 -1.836 -0.034 1.00 92.56 79 LYS A O 1
ATOM 642 N N . ARG A 1 80 ? 9.936 -3.935 0.227 1.00 94.75 80 ARG A N 1
ATOM 643 C CA . ARG A 1 80 ? 10.800 -4.554 -0.784 1.00 94.75 80 ARG A CA 1
ATOM 644 C C . ARG A 1 80 ? 10.412 -4.100 -2.186 1.00 94.75 80 ARG A C 1
ATOM 646 O O . ARG A 1 80 ? 11.294 -3.731 -2.949 1.00 94.75 80 ARG A O 1
ATOM 653 N N . LEU A 1 81 ? 9.106 -4.035 -2.463 1.00 94.62 81 LEU A N 1
ATOM 654 C CA . LEU A 1 81 ? 8.570 -3.511 -3.716 1.00 94.62 81 LEU A CA 1
ATOM 655 C C . LEU A 1 81 ? 9.093 -2.099 -3.989 1.00 94.62 81 LEU A C 1
ATOM 657 O O . LEU A 1 81 ? 9.659 -1.868 -5.047 1.00 94.62 81 LEU A O 1
ATOM 661 N N . LYS A 1 82 ? 8.942 -1.174 -3.028 1.00 90.62 82 LYS A N 1
ATOM 662 C CA . LYS A 1 82 ? 9.412 0.209 -3.177 1.00 90.62 82 LYS A CA 1
ATOM 663 C C . LYS A 1 82 ? 10.913 0.267 -3.446 1.00 90.62 82 LYS A C 1
ATOM 665 O O . LYS A 1 82 ? 11.312 0.915 -4.398 1.00 90.62 82 LYS A O 1
ATOM 670 N N . ALA A 1 83 ? 11.717 -0.413 -2.628 1.00 85.44 83 ALA A N 1
ATOM 671 C CA . ALA A 1 83 ? 13.171 -0.372 -2.762 1.00 85.44 83 ALA A CA 1
ATOM 672 C C . ALA A 1 83 ? 13.638 -0.849 -4.147 1.00 85.44 83 ALA A C 1
ATOM 674 O O . ALA A 1 83 ? 14.487 -0.210 -4.753 1.00 85.44 83 ALA A O 1
A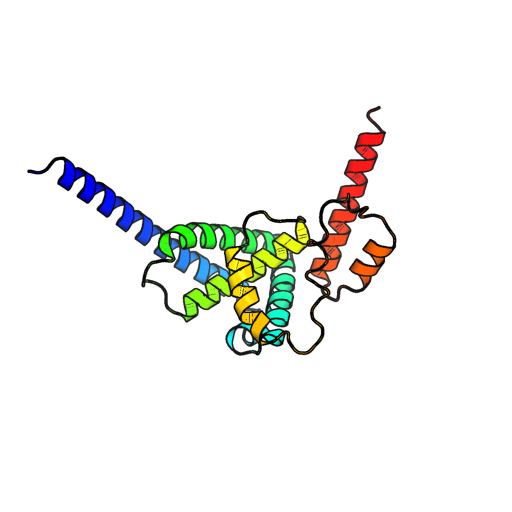TOM 675 N N . ALA A 1 84 ? 13.049 -1.930 -4.666 1.00 91.25 84 ALA A N 1
ATOM 676 C CA . ALA A 1 84 ? 13.361 -2.421 -6.004 1.00 91.25 84 ALA A CA 1
ATOM 677 C C . ALA A 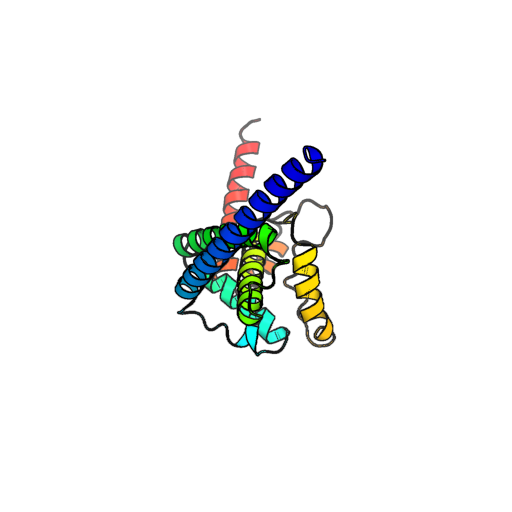1 84 ? 12.810 -1.497 -7.105 1.00 91.25 84 ALA A C 1
ATOM 679 O O . ALA A 1 84 ? 13.497 -1.217 -8.083 1.00 91.25 84 ALA A O 1
ATOM 680 N N . TYR A 1 85 ? 11.587 -0.984 -6.948 1.00 91.06 85 TYR A N 1
ATOM 681 C CA . TYR A 1 85 ? 10.977 -0.093 -7.934 1.00 91.06 85 TYR A CA 1
ATOM 682 C C . TYR A 1 85 ? 11.710 1.246 -8.046 1.00 91.06 85 TYR A C 1
ATOM 684 O O . TYR A 1 85 ? 11.868 1.747 -9.150 1.00 91.06 85 TYR A O 1
ATOM 692 N N . ASP A 1 86 ? 12.230 1.800 -6.949 1.00 84.62 86 ASP A N 1
ATOM 693 C CA . ASP A 1 86 ? 13.025 3.033 -6.986 1.00 84.62 86 ASP A CA 1
ATOM 694 C C . ASP A 1 86 ? 14.261 2.887 -7.902 1.00 84.62 86 ASP A C 1
ATOM 696 O O . ASP A 1 86 ? 14.633 3.846 -8.573 1.00 84.62 86 ASP A O 1
ATOM 700 N N . ILE A 1 87 ? 14.838 1.681 -8.003 1.00 87.69 87 ILE A N 1
ATOM 701 C CA . ILE A 1 87 ? 15.989 1.372 -8.871 1.00 87.69 87 ILE A CA 1
ATOM 702 C C . ILE A 1 87 ? 15.568 1.208 -10.341 1.00 87.69 87 ILE A C 1
ATOM 704 O O . ILE A 1 87 ? 16.258 1.678 -11.241 1.00 87.69 87 ILE A O 1
ATOM 708 N N . CYS A 1 88 ? 14.437 0.547 -10.610 1.00 90.88 88 CYS A N 1
ATOM 709 C CA . CYS A 1 88 ? 14.045 0.147 -11.972 1.00 90.88 88 CYS A CA 1
ATOM 710 C C . CYS A 1 88 ? 12.826 0.888 -12.552 1.00 90.88 88 CYS A C 1
ATOM 712 O O . CYS A 1 88 ? 12.363 0.543 -13.640 1.00 90.88 88 CYS A O 1
ATOM 714 N N . SER A 1 89 ? 12.300 1.906 -11.867 1.00 84.88 89 SER A N 1
ATOM 715 C CA . SER A 1 89 ? 11.077 2.633 -12.258 1.00 84.88 89 SER A CA 1
ATOM 716 C C . SER A 1 89 ? 11.150 3.281 -13.643 1.00 84.88 89 SER A C 1
ATOM 718 O O . SER A 1 89 ? 10.130 3.362 -14.326 1.00 84.88 89 SER A O 1
ATOM 720 N N . GLY A 1 90 ? 12.347 3.697 -14.071 1.00 84.44 90 GLY A N 1
ATOM 721 C CA . GLY A 1 90 ? 12.608 4.268 -15.396 1.00 84.44 90 GLY A CA 1
ATOM 722 C C . GLY A 1 90 ? 12.727 3.243 -16.528 1.00 84.44 90 GLY A C 1
ATOM 723 O O . GLY A 1 90 ? 12.971 3.635 -17.662 1.00 84.44 90 GLY A O 1
ATOM 724 N N . SER A 1 91 ? 12.586 1.946 -16.241 1.00 88.25 91 SER A N 1
ATOM 725 C CA . SER A 1 91 ? 12.604 0.905 -17.269 1.00 88.25 91 SER A CA 1
ATOM 726 C C . SER A 1 91 ? 11.243 0.745 -17.961 1.00 88.25 91 SER A C 1
ATOM 728 O O . SER A 1 91 ? 10.172 0.948 -17.373 1.00 88.25 91 SER A O 1
ATOM 730 N N . ASP A 1 92 ? 11.286 0.274 -19.207 1.00 90.00 92 ASP A N 1
ATOM 731 C CA . ASP A 1 92 ? 10.102 -0.096 -19.992 1.00 90.00 92 ASP A CA 1
ATOM 732 C C . ASP A 1 92 ? 9.580 -1.507 -19.661 1.00 90.00 92 ASP A C 1
ATOM 734 O O . ASP A 1 92 ? 8.697 -2.029 -20.333 1.00 90.00 92 ASP A O 1
ATOM 738 N N . ALA A 1 93 ? 10.096 -2.139 -18.601 1.00 93.06 93 ALA A N 1
ATOM 739 C CA . ALA A 1 93 ? 9.793 -3.526 -18.244 1.00 93.06 93 ALA A CA 1
ATOM 740 C C . ALA A 1 93 ? 8.417 -3.740 -17.580 1.00 93.06 93 ALA A C 1
ATOM 742 O O . ALA A 1 93 ? 8.054 -4.891 -17.301 1.00 93.06 93 ALA A O 1
ATOM 743 N N . PHE A 1 94 ? 7.691 -2.651 -17.297 1.00 92.50 94 PHE A N 1
ATOM 744 C CA . PHE A 1 94 ? 6.407 -2.668 -16.596 1.00 92.50 94 PHE A CA 1
ATOM 745 C C . PHE A 1 94 ? 5.257 -2.211 -17.487 1.00 92.50 94 PHE A C 1
ATOM 747 O O . PHE A 1 94 ? 5.279 -1.120 -18.067 1.00 92.50 94 PHE A O 1
ATOM 754 N N . GLU A 1 95 ? 4.201 -3.007 -17.525 1.00 95.19 95 GLU A N 1
ATOM 755 C CA . GLU A 1 95 ? 2.946 -2.611 -18.152 1.00 95.19 95 GLU A CA 1
ATOM 756 C C . GLU A 1 95 ? 2.229 -1.545 -17.312 1.00 95.19 95 GLU A C 1
ATOM 758 O O . GLU A 1 95 ? 2.466 -1.404 -16.108 1.00 95.19 95 GLU A O 1
ATOM 763 N N . GLN A 1 96 ? 1.320 -0.785 -17.930 1.00 90.56 96 GLN A N 1
ATOM 764 C CA . GLN A 1 96 ? 0.569 0.252 -17.213 1.00 90.56 96 GLN A CA 1
ATOM 765 C C . GLN A 1 96 ? -0.212 -0.331 -16.025 1.00 90.56 96 GLN A C 1
ATOM 767 O O . GLN A 1 96 ? -0.213 0.255 -14.947 1.00 90.56 96 GLN A O 1
ATOM 772 N N . GLU A 1 97 ? -0.796 -1.522 -16.183 1.00 93.75 97 GLU A N 1
ATOM 773 C CA . GLU A 1 97 ? -1.523 -2.194 -15.104 1.00 93.75 97 GLU A CA 1
ATOM 774 C C . GLU A 1 97 ? -0.607 -2.565 -13.923 1.00 93.75 97 GLU A C 1
ATOM 776 O O . GLU A 1 97 ? -1.001 -2.431 -12.761 1.00 93.75 97 GLU A O 1
ATOM 781 N N . GLU A 1 98 ? 0.634 -2.988 -14.188 1.00 95.19 98 GLU A N 1
ATOM 782 C CA . GLU A 1 98 ? 1.620 -3.247 -13.134 1.00 95.19 98 GLU A CA 1
ATOM 783 C C . GLU A 1 98 ? 1.958 -1.951 -12.391 1.00 95.19 98 GLU A C 1
ATOM 785 O O . GLU A 1 98 ? 1.930 -1.930 -11.159 1.00 95.19 98 GLU A O 1
ATOM 790 N N . ARG A 1 99 ? 2.195 -0.848 -13.115 1.00 90.19 99 ARG A N 1
ATOM 791 C CA . ARG A 1 99 ? 2.468 0.471 -12.515 1.00 90.19 99 ARG A CA 1
ATOM 792 C C . ARG A 1 99 ? 1.296 0.950 -11.658 1.00 90.19 99 ARG A C 1
ATOM 794 O O . ARG A 1 99 ? 1.507 1.380 -10.523 1.00 90.19 99 ARG A O 1
ATOM 801 N N . ASP A 1 100 ? 0.065 0.802 -12.139 1.00 88.38 100 ASP A N 1
ATOM 802 C CA . ASP A 1 100 ? -1.141 1.178 -11.395 1.00 88.38 100 ASP A CA 1
ATOM 803 C C . ASP A 1 100 ? -1.272 0.372 -10.091 1.00 88.38 100 ASP A C 1
ATOM 805 O O . ASP A 1 100 ? -1.584 0.929 -9.034 1.00 88.38 100 ASP A O 1
ATOM 809 N N . ARG A 1 101 ? -0.971 -0.934 -10.122 1.00 95.31 101 ARG A N 1
ATOM 810 C CA . ARG A 1 101 ? -0.951 -1.788 -8.920 1.00 95.31 101 ARG A CA 1
ATOM 811 C C . ARG A 1 101 ? 0.176 -1.411 -7.956 1.00 95.31 101 ARG A C 1
ATOM 813 O O . ARG A 1 101 ? -0.049 -1.386 -6.745 1.00 95.31 101 ARG A O 1
ATOM 820 N N . ILE A 1 102 ? 1.368 -1.080 -8.458 1.00 91.12 102 ILE A N 1
ATOM 821 C CA . ILE A 1 102 ? 2.471 -0.561 -7.631 1.00 91.12 102 ILE A CA 1
ATOM 822 C C . ILE A 1 102 ? 2.000 0.698 -6.894 1.00 91.12 102 ILE A C 1
ATOM 824 O O . ILE A 1 102 ? 2.097 0.770 -5.666 1.00 91.12 102 ILE A O 1
ATOM 828 N N . HIS A 1 103 ? 1.424 1.660 -7.617 1.00 89.44 103 HIS A N 1
ATOM 829 C CA . HIS A 1 103 ? 0.919 2.903 -7.038 1.00 89.44 103 HIS A CA 1
ATOM 830 C C . HIS A 1 103 ? -0.204 2.676 -6.023 1.00 89.44 103 HIS A C 1
ATOM 832 O O . HIS A 1 103 ? -0.190 3.307 -4.962 1.00 89.44 103 HIS A O 1
ATOM 838 N N . PHE A 1 104 ? -1.114 1.734 -6.282 1.00 93.31 104 PHE A N 1
ATOM 839 C CA . PHE A 1 104 ? -2.141 1.329 -5.326 1.00 93.31 104 PHE A CA 1
ATOM 840 C C . PHE A 1 104 ? -1.530 0.896 -3.986 1.00 93.31 104 PHE A C 1
ATOM 842 O O . PHE A 1 104 ? -1.833 1.476 -2.940 1.00 93.31 104 PHE A O 1
ATOM 849 N N . TYR A 1 105 ? -0.619 -0.082 -3.995 1.00 95.25 105 TYR A N 1
ATOM 850 C CA . TYR A 1 105 ? -0.032 -0.606 -2.758 1.00 95.25 105 TYR A CA 1
ATOM 851 C C . TYR A 1 105 ? 0.836 0.422 -2.030 1.00 95.25 105 TYR A C 1
ATOM 853 O O . TYR A 1 105 ? 0.828 0.494 -0.796 1.00 95.25 105 TYR A O 1
ATOM 861 N N . LEU A 1 106 ? 1.560 1.251 -2.779 1.00 86.06 106 LEU A N 1
ATOM 862 C CA . LEU A 1 106 ? 2.341 2.344 -2.222 1.00 86.06 106 LEU A CA 1
ATOM 863 C C . LEU A 1 106 ? 1.450 3.406 -1.544 1.00 86.06 106 LEU A C 1
ATOM 865 O O . LEU A 1 106 ? 1.781 3.874 -0.449 1.00 86.06 106 LEU A O 1
ATOM 869 N N . ALA A 1 107 ? 0.302 3.745 -2.138 1.00 83.56 107 ALA A N 1
ATOM 870 C CA . ALA A 1 107 ? -0.671 4.666 -1.554 1.00 83.56 107 ALA A CA 1
ATOM 871 C C . ALA A 1 107 ? -1.290 4.101 -0.266 1.00 83.56 107 ALA A C 1
ATOM 873 O O . ALA A 1 107 ? -1.318 4.791 0.756 1.00 83.56 107 ALA A O 1
ATOM 874 N N . VAL A 1 108 ? -1.691 2.825 -0.267 1.00 88.56 108 VAL A N 1
ATOM 875 C CA . VAL A 1 108 ? -2.213 2.139 0.929 1.00 88.56 108 VAL A CA 1
ATOM 876 C C . VAL A 1 108 ? -1.179 2.135 2.058 1.00 88.56 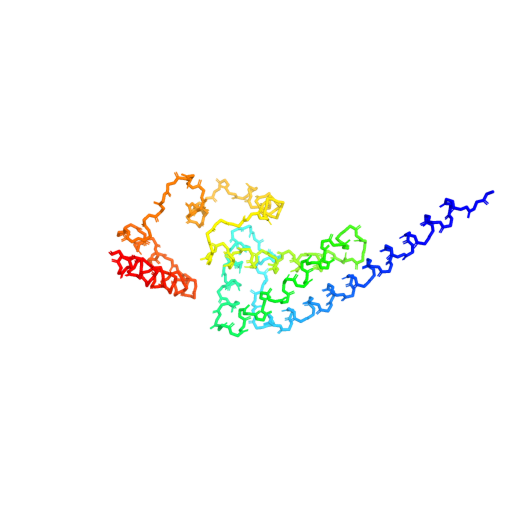108 VAL A C 1
ATOM 878 O O . VAL A 1 108 ? -1.496 2.484 3.196 1.00 88.56 108 VAL A O 1
ATOM 881 N N . ARG A 1 109 ? 0.090 1.826 1.755 1.00 87.12 109 ARG A N 1
ATOM 882 C CA . ARG A 1 109 ? 1.187 1.927 2.730 1.00 87.12 109 ARG A CA 1
ATOM 883 C C . ARG A 1 109 ? 1.334 3.342 3.287 1.00 87.12 109 ARG A C 1
ATOM 885 O O . ARG A 1 109 ? 1.545 3.488 4.490 1.00 87.12 109 ARG A O 1
ATOM 892 N N . SER A 1 110 ? 1.273 4.363 2.433 1.00 80.12 110 SER A N 1
ATOM 893 C CA . SER A 1 110 ? 1.393 5.767 2.849 1.00 80.12 110 SER A CA 1
ATOM 894 C C . SER A 1 110 ? 0.295 6.142 3.845 1.00 80.12 110 SER A C 1
ATOM 896 O O . SER A 1 110 ? 0.591 6.718 4.891 1.00 80.12 110 SER A O 1
ATOM 898 N N . ILE A 1 111 ? -0.948 5.731 3.577 1.00 78.62 111 ILE A N 1
ATOM 899 C CA . ILE A 1 111 ? -2.090 5.940 4.477 1.00 78.62 111 ILE A CA 1
ATOM 900 C C . ILE A 1 111 ? -1.837 5.275 5.832 1.00 78.62 111 ILE A C 1
ATOM 902 O O . ILE A 1 111 ? -1.884 5.952 6.857 1.00 78.62 111 ILE A O 1
ATOM 906 N N . ILE A 1 112 ? -1.479 3.986 5.850 1.00 78.25 112 ILE A N 1
ATOM 907 C CA . ILE A 1 112 ? -1.188 3.261 7.100 1.00 78.25 112 ILE A CA 1
ATOM 908 C C . ILE A 1 112 ? -0.059 3.944 7.878 1.00 78.25 112 ILE A C 1
ATOM 910 O O . ILE A 1 112 ? -0.151 4.101 9.093 1.00 78.25 112 ILE A O 1
ATOM 914 N N . PHE A 1 113 ? 1.005 4.376 7.201 1.00 73.88 113 PHE A N 1
ATOM 915 C CA . PHE A 1 113 ? 2.147 5.010 7.855 1.00 73.88 113 PHE A CA 1
ATOM 916 C C . PHE A 1 113 ? 1.798 6.389 8.438 1.00 73.88 113 PHE A C 1
ATOM 918 O O . PHE A 1 113 ? 2.150 6.672 9.582 1.00 73.88 113 PHE A O 1
ATOM 925 N N . LYS A 1 114 ? 1.063 7.231 7.697 1.00 65.38 114 LYS A N 1
ATOM 926 C CA . LYS A 1 114 ? 0.624 8.556 8.169 1.00 65.38 114 LYS A CA 1
ATOM 927 C C . LYS A 1 114 ? -0.336 8.451 9.352 1.00 65.38 114 LYS A C 1
ATOM 929 O O . LYS A 1 114 ? -0.143 9.150 10.341 1.00 65.38 114 LYS A O 1
ATOM 934 N N . LEU A 1 115 ? -1.293 7.523 9.287 1.00 62.19 115 LEU A N 1
ATOM 935 C CA . LEU A 1 115 ? -2.247 7.259 10.367 1.00 62.19 115 LEU A CA 1
ATOM 936 C C . LEU A 1 115 ? -1.589 6.688 11.628 1.00 62.19 115 LEU A C 1
ATOM 938 O O . LEU A 1 115 ? -2.193 6.734 12.691 1.00 62.19 115 LEU A O 1
ATOM 942 N N . THR A 1 116 ? -0.377 6.128 11.531 1.00 54.81 116 THR A N 1
ATOM 943 C CA . THR A 1 116 ? 0.273 5.450 12.661 1.00 54.81 116 THR A CA 1
ATOM 944 C C . THR A 1 116 ? 1.530 6.128 13.192 1.00 54.81 116 THR A C 1
ATOM 946 O O . THR A 1 116 ? 2.010 5.702 14.239 1.00 54.81 116 THR A O 1
ATOM 949 N N . ARG A 1 117 ? 2.136 7.112 12.523 1.00 49.78 117 ARG A N 1
ATOM 950 C CA . ARG A 1 117 ? 3.407 7.669 13.023 1.00 49.78 117 ARG A CA 1
ATOM 951 C C . ARG A 1 117 ? 3.501 9.180 13.134 1.00 49.78 117 ARG A C 1
ATOM 953 O O . ARG A 1 117 ? 4.401 9.603 13.845 1.00 49.78 117 ARG A O 1
ATOM 960 N N . GLY A 1 118 ? 2.584 9.954 12.546 1.00 46.91 118 GLY A N 1
ATOM 961 C CA . GLY A 1 118 ? 2.677 11.419 12.526 1.00 46.91 118 GLY A CA 1
ATOM 962 C C . GLY A 1 118 ? 3.921 11.902 11.762 1.00 46.91 118 GLY A C 1
ATOM 963 O O . GLY A 1 118 ? 5.044 11.585 12.124 1.00 46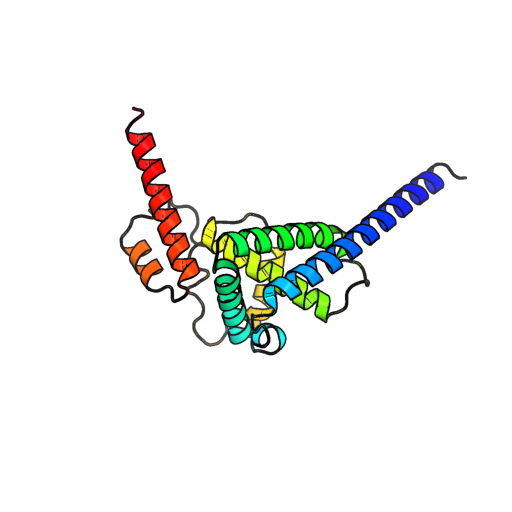.91 118 GLY A O 1
ATOM 964 N N . ASN A 1 119 ? 3.713 12.642 10.671 1.00 42.84 119 ASN A N 1
ATOM 965 C CA . ASN A 1 119 ? 4.735 13.196 9.766 1.00 42.84 119 ASN A CA 1
ATOM 966 C C . ASN A 1 119 ? 5.827 12.227 9.262 1.00 42.84 119 ASN A C 1
ATOM 968 O O . ASN A 1 119 ? 6.822 11.923 9.914 1.00 42.84 119 ASN A O 1
ATOM 972 N N . ALA A 1 120 ? 5.661 11.784 8.010 1.00 39.72 120 ALA A N 1
ATOM 973 C CA . ALA A 1 120 ? 6.632 10.963 7.289 1.00 39.72 120 ALA A CA 1
ATOM 974 C C . ALA A 1 120 ? 7.510 11.823 6.352 1.00 39.72 120 ALA A C 1
ATOM 976 O O . ALA A 1 120 ? 6.936 12.554 5.541 1.00 39.72 120 ALA A O 1
ATOM 977 N N . PRO A 1 121 ? 8.854 11.692 6.362 1.00 38.69 121 PRO A N 1
ATOM 978 C CA . PRO A 1 121 ? 9.749 12.565 5.588 1.00 38.69 121 PRO A CA 1
ATOM 979 C C . PRO A 1 121 ? 9.814 12.330 4.068 1.00 38.69 121 PRO A C 1
ATOM 981 O O . PRO A 1 121 ? 10.493 13.084 3.389 1.00 38.69 121 PRO A O 1
ATOM 984 N N . ASP A 1 122 ? 9.160 11.312 3.502 1.00 49.38 122 ASP A N 1
ATOM 985 C CA . ASP A 1 122 ? 9.555 10.809 2.170 1.00 49.38 122 ASP A CA 1
ATOM 986 C C . ASP A 1 122 ? 8.372 10.557 1.217 1.00 49.38 122 ASP A C 1
ATOM 988 O O . ASP A 1 122 ? 8.193 9.480 0.653 1.00 49.38 122 ASP A O 1
ATOM 992 N N . THR A 1 123 ? 7.464 11.534 1.105 1.00 46.19 123 THR A N 1
ATOM 993 C CA . THR A 1 123 ? 6.207 11.363 0.343 1.00 46.19 123 THR A CA 1
ATOM 994 C C . THR A 1 123 ? 5.871 12.495 -0.624 1.00 46.19 123 THR A C 1
ATOM 996 O O . THR A 1 123 ? 4.794 12.460 -1.214 1.00 46.19 123 THR A O 1
ATOM 999 N N . ALA A 1 124 ? 6.750 13.481 -0.830 1.00 50.06 124 ALA A N 1
ATOM 1000 C CA . ALA A 1 124 ? 6.434 14.657 -1.648 1.00 50.06 124 ALA A CA 1
ATOM 1001 C C . ALA A 1 124 ? 6.029 14.286 -3.089 1.00 50.06 124 ALA A C 1
ATOM 1003 O O . ALA A 1 124 ? 4.969 14.706 -3.541 1.00 50.06 124 ALA A O 1
ATOM 1004 N N . GLN A 1 125 ? 6.790 13.415 -3.765 1.00 43.59 125 GLN A N 1
ATOM 1005 C CA . GLN A 1 125 ? 6.500 12.985 -5.143 1.00 43.59 125 GLN A CA 1
ATOM 1006 C C . GLN A 1 125 ? 5.233 12.130 -5.265 1.00 43.59 125 GLN A C 1
ATOM 1008 O O . GLN A 1 125 ? 4.422 12.338 -6.164 1.00 43.59 125 GLN A O 1
ATOM 1013 N N . MET A 1 126 ? 5.015 11.183 -4.347 1.00 50.06 126 MET A N 1
ATOM 1014 C CA . MET A 1 126 ? 3.834 10.319 -4.421 1.00 50.06 126 MET A CA 1
ATOM 1015 C C . MET A 1 126 ? 2.560 11.044 -3.992 1.00 50.06 126 MET A C 1
ATOM 1017 O O . MET A 1 126 ? 1.507 10.833 -4.587 1.00 50.06 126 MET A O 1
ATOM 1021 N N . ASN A 1 127 ? 2.656 11.938 -3.002 1.00 49.69 127 ASN A N 1
ATOM 1022 C CA . ASN A 1 127 ? 1.560 12.837 -2.667 1.00 49.69 127 ASN A CA 1
ATOM 1023 C C . ASN A 1 127 ? 1.286 13.789 -3.824 1.00 49.69 127 ASN A C 1
ATOM 1025 O O . ASN A 1 127 ? 0.121 14.033 -4.059 1.00 49.69 127 ASN A O 1
ATOM 1029 N N . ALA A 1 128 ? 2.293 14.297 -4.542 1.00 51.09 128 ALA A N 1
ATOM 1030 C CA . ALA A 1 128 ? 2.068 15.135 -5.718 1.00 51.09 128 ALA A CA 1
ATOM 1031 C C . ALA A 1 128 ? 1.304 14.364 -6.796 1.00 51.09 128 ALA A C 1
ATOM 1033 O O . ALA A 1 128 ? 0.263 14.833 -7.220 1.00 51.09 128 ALA A O 1
ATOM 1034 N N . LYS A 1 129 ? 1.707 13.133 -7.134 1.00 45.69 129 LYS A N 1
ATOM 1035 C CA . LYS A 1 129 ? 1.002 12.345 -8.157 1.00 45.69 129 LYS A CA 1
ATOM 1036 C C . LYS A 1 129 ? -0.421 11.959 -7.743 1.00 45.69 129 LYS A C 1
ATOM 1038 O O . LYS A 1 129 ? -1.347 12.042 -8.542 1.00 45.69 129 LYS A O 1
ATOM 1043 N N . VAL A 1 130 ? -0.616 11.561 -6.484 1.00 45.28 130 VAL A N 1
ATOM 1044 C CA . VAL A 1 130 ? -1.947 11.257 -5.932 1.00 45.28 130 VAL A CA 1
ATOM 1045 C C . VAL A 1 130 ? -2.794 12.527 -5.794 1.00 45.28 130 VAL A C 1
ATOM 1047 O O . VAL A 1 130 ? -3.982 12.482 -6.086 1.00 45.28 130 VAL A O 1
ATOM 1050 N N . ARG A 1 131 ? -2.204 13.664 -5.408 1.00 42.09 131 ARG A N 1
ATOM 1051 C CA . ARG A 1 131 ? -2.879 14.968 -5.328 1.00 42.09 131 ARG A CA 1
ATOM 1052 C C . ARG A 1 131 ? -3.209 15.507 -6.708 1.00 42.09 131 ARG A C 1
ATOM 1054 O O . ARG A 1 131 ? -4.308 15.990 -6.850 1.00 42.09 131 ARG A O 1
ATOM 1061 N N . GLU A 1 132 ? -2.358 15.380 -7.716 1.00 47.09 132 GLU A N 1
ATOM 1062 C CA . GLU A 1 132 ? -2.667 15.737 -9.108 1.00 47.09 132 GLU A CA 1
ATOM 1063 C C . GLU A 1 132 ? -3.868 14.930 -9.613 1.00 47.09 132 GLU A C 1
ATOM 1065 O O . GLU A 1 132 ? -4.840 15.509 -10.081 1.00 47.09 132 GLU A O 1
ATOM 1070 N N . MET A 1 133 ? -3.870 13.608 -9.391 1.00 42.25 133 MET A N 1
ATOM 1071 C CA . MET A 1 133 ? -4.993 12.732 -9.764 1.00 42.25 133 MET A CA 1
ATOM 1072 C C . MET A 1 133 ? -6.308 13.037 -9.021 1.00 42.25 133 MET A C 1
ATOM 1074 O O . MET A 1 133 ? -7.373 12.632 -9.481 1.00 42.25 133 MET A O 1
ATOM 1078 N N . ILE A 1 134 ? -6.248 13.689 -7.854 1.00 38.81 134 ILE A N 1
ATOM 1079 C CA . ILE A 1 134 ? -7.411 13.995 -7.001 1.00 38.81 134 ILE A CA 1
ATOM 1080 C C . ILE A 1 134 ? -7.816 15.482 -7.094 1.00 38.81 134 ILE A C 1
ATOM 1082 O O . ILE A 1 134 ? -8.990 15.813 -6.948 1.00 38.81 134 ILE A O 1
ATOM 1086 N N . SER A 1 135 ? -6.874 16.382 -7.379 1.00 37.56 135 SER A N 1
ATOM 1087 C CA . SER A 1 135 ? -7.051 17.839 -7.432 1.00 37.56 135 SER A CA 1
ATOM 1088 C C . SER A 1 135 ? -7.938 18.260 -8.595 1.00 37.56 135 SER A C 1
ATOM 1090 O O . SER A 1 135 ? -8.629 19.267 -8.481 1.00 37.56 135 SER A O 1
ATOM 1092 N N . GLU A 1 136 ? -7.977 17.482 -9.677 1.00 38.25 136 GLU A N 1
ATOM 1093 C CA . GLU A 1 136 ? -8.913 17.706 -10.786 1.00 38.25 136 GLU A CA 1
ATOM 1094 C C . GLU A 1 136 ? -10.380 17.413 -10.401 1.00 38.25 136 GLU A C 1
ATOM 1096 O O . GLU A 1 136 ? -11.290 17.856 -11.092 1.00 38.25 136 GLU A O 1
ATOM 1101 N N . ALA A 1 137 ? -10.638 16.735 -9.272 1.00 34.66 137 ALA A N 1
ATOM 1102 C CA . ALA A 1 137 ? -11.987 16.398 -8.798 1.00 34.66 137 ALA A CA 1
ATOM 1103 C C . ALA A 1 137 ? -12.428 17.122 -7.515 1.00 34.66 137 ALA A C 1
ATOM 1105 O O . ALA A 1 137 ? -13.615 17.126 -7.202 1.00 34.66 137 ALA A O 1
ATOM 1106 N N . LEU A 1 138 ? -11.509 17.750 -6.773 1.00 34.00 138 LEU A N 1
ATOM 1107 C CA . LEU A 1 138 ? -11.787 18.371 -5.467 1.00 34.00 138 LEU A CA 1
ATOM 1108 C C . LEU A 1 138 ? -12.460 19.756 -5.526 1.00 34.00 138 LEU A C 1
ATOM 1110 O O . LEU A 1 138 ? -12.646 20.379 -4.484 1.00 34.00 138 LEU A O 1
ATOM 1114 N N . GLN A 1 139 ? -12.886 20.240 -6.698 1.00 35.41 139 GLN A N 1
ATOM 1115 C CA . GLN A 1 139 ? -13.719 21.453 -6.776 1.00 35.41 139 GLN A CA 1
ATOM 1116 C C . GLN A 1 139 ? -15.170 21.230 -6.315 1.00 35.41 139 GLN A C 1
ATOM 1118 O O . GLN A 1 139 ? -15.939 22.186 -6.223 1.00 35.41 139 GLN A O 1
ATOM 1123 N N . SER A 1 140 ? -15.558 19.998 -5.983 1.00 37.44 140 SER A N 1
ATOM 1124 C CA . SER A 1 140 ? -16.875 19.707 -5.430 1.00 37.44 140 SER A CA 1
ATOM 1125 C C . SER A 1 140 ? -16.785 18.598 -4.384 1.00 37.44 140 SER A C 1
ATOM 1127 O O . SER A 1 140 ? -16.211 17.546 -4.633 1.00 37.44 140 SER A O 1
ATOM 1129 N N . GLU A 1 141 ? -17.383 18.847 -3.220 1.00 29.41 141 GLU A N 1
ATOM 1130 C CA . GLU A 1 141 ? -17.687 17.865 -2.169 1.00 29.41 141 GLU A CA 1
ATOM 1131 C C . GLU A 1 141 ? -16.534 17.410 -1.249 1.00 29.41 141 GLU A C 1
ATOM 1133 O O . GLU A 1 141 ? -16.064 16.280 -1.285 1.00 29.41 141 GLU A O 1
ATOM 1138 N N . GLY A 1 142 ? -16.181 18.269 -0.285 1.00 35.75 142 GLY A N 1
ATOM 1139 C CA . GLY A 1 142 ? -16.181 17.875 1.134 1.00 35.75 142 GLY A CA 1
ATOM 1140 C C . GLY A 1 142 ? -15.253 16.743 1.598 1.00 35.75 142 GLY A C 1
ATOM 1141 O O . GLY A 1 142 ? -15.647 15.976 2.476 1.00 35.75 142 GLY A O 1
ATOM 1142 N N . VAL A 1 143 ? -14.023 16.641 1.082 1.00 38.06 143 VAL A N 1
ATOM 1143 C CA . VAL A 1 143 ? -13.010 15.689 1.591 1.00 38.06 143 VAL A CA 1
ATOM 1144 C C . VAL A 1 143 ? -11.770 16.402 2.144 1.00 38.06 143 VAL A C 1
ATOM 1146 O O . VAL A 1 143 ? -10.644 16.159 1.722 1.00 38.06 143 VAL A O 1
ATOM 1149 N N . GLU A 1 144 ? -11.965 17.287 3.124 1.00 40.41 144 GLU A N 1
ATOM 1150 C CA . GLU A 1 144 ? -10.859 17.983 3.808 1.00 40.41 144 GLU A CA 1
ATOM 1151 C C . GLU A 1 144 ? -10.415 17.327 5.133 1.00 40.41 144 GLU A C 1
ATOM 1153 O O . GLU A 1 144 ? -9.330 17.615 5.636 1.00 40.41 144 GLU A O 1
ATOM 1158 N N . GLU A 1 145 ? -11.199 16.420 5.723 1.00 41.22 145 GLU A N 1
ATOM 1159 C CA . GLU A 1 145 ? -11.007 16.052 7.141 1.00 41.22 145 GLU A CA 1
ATOM 1160 C C . GLU A 1 145 ? -9.942 14.975 7.422 1.00 41.22 145 GLU A C 1
ATOM 1162 O O . GLU A 1 145 ? -9.561 14.786 8.574 1.00 41.22 145 GLU A O 1
ATOM 1167 N N . ILE A 1 146 ? -9.400 14.293 6.406 1.00 39.50 146 ILE A N 1
ATOM 1168 C CA . ILE A 1 146 ? -8.353 13.265 6.612 1.00 39.50 146 ILE A CA 1
ATOM 1169 C C . ILE A 1 146 ? -6.937 13.871 6.537 1.00 39.50 146 ILE A C 1
ATOM 1171 O O . ILE A 1 146 ? -5.995 13.327 7.112 1.00 39.50 146 ILE A O 1
ATOM 1175 N N . PHE A 1 147 ? -6.773 15.019 5.871 1.00 37.78 147 PHE A N 1
ATOM 1176 C CA . PHE A 1 147 ? -5.460 15.625 5.615 1.00 37.78 147 PHE A CA 1
ATOM 1177 C C . PHE A 1 147 ? -5.037 16.668 6.659 1.00 37.78 147 PHE A C 1
ATOM 1179 O O . PHE A 1 147 ? -3.841 16.856 6.871 1.00 37.78 147 PHE A O 1
ATOM 1186 N N . LYS A 1 148 ? -5.987 17.266 7.390 1.00 41.88 148 LYS A N 1
ATOM 1187 C CA . LYS A 1 148 ? -5.707 18.312 8.393 1.00 41.88 148 LYS A CA 1
ATOM 1188 C C . LYS A 1 148 ? -5.072 17.812 9.696 1.00 41.88 148 LYS A C 1
ATOM 1190 O O . LYS A 1 148 ? -4.704 18.618 10.536 1.00 41.88 148 LYS A O 1
ATOM 1195 N N . LEU A 1 149 ? -4.889 16.503 9.884 1.00 40.94 149 LEU A N 1
ATOM 1196 C CA . LEU A 1 149 ? -4.283 15.978 11.117 1.00 40.94 149 LEU A CA 1
ATOM 1197 C C . LEU A 1 149 ? -2.744 16.068 11.162 1.00 40.94 149 LEU A C 1
ATOM 1199 O O . LEU A 1 149 ? -2.154 15.662 12.160 1.00 40.94 149 LEU A O 1
ATOM 1203 N N . GLY A 1 150 ? -2.088 16.559 10.103 1.00 39.44 150 GLY A N 1
ATOM 1204 C CA . GLY A 1 150 ? -0.621 16.655 10.045 1.00 39.44 150 GLY A CA 1
ATOM 1205 C C . GLY A 1 150 ? -0.049 17.901 9.365 1.00 39.44 150 GLY A C 1
ATOM 1206 O O . GLY A 1 150 ? 1.171 18.005 9.271 1.00 39.44 150 GLY A O 1
ATOM 1207 N N . GLU A 1 151 ? -0.887 18.825 8.885 1.00 39.41 151 GLU A N 1
ATOM 1208 C CA . GLU A 1 151 ? -0.430 20.046 8.194 1.00 39.41 151 GLU A CA 1
ATOM 1209 C C . GLU A 1 151 ? -0.358 21.284 9.102 1.00 39.41 151 GLU A C 1
ATOM 1211 O O . GLU A 1 151 ? 0.261 22.275 8.714 1.00 39.41 151 GLU A O 1
ATOM 1216 N N . ASP A 1 152 ? -0.877 21.220 10.332 1.00 37.44 152 ASP A N 1
ATOM 1217 C CA . ASP A 1 152 ? -0.742 22.329 11.275 1.00 37.44 152 ASP A CA 1
ATOM 1218 C C . ASP A 1 152 ? 0.662 22.318 11.885 1.00 37.44 152 ASP A C 1
ATOM 1220 O O . ASP A 1 152 ? 1.026 21.491 12.725 1.00 37.44 152 ASP A O 1
ATOM 1224 N N . GLY A 1 153 ? 1.484 23.231 11.372 1.00 37.59 153 GLY A N 1
ATOM 1225 C CA . GLY A 1 153 ? 2.859 23.431 11.781 1.00 37.59 153 GLY A CA 1
ATOM 1226 C C . GLY A 1 153 ? 3.016 23.544 13.297 1.00 37.59 153 GLY A C 1
ATOM 1227 O O . GLY A 1 153 ? 2.327 24.308 13.962 1.00 37.59 153 GLY A O 1
ATOM 1228 N N . ALA A 1 154 ? 3.996 22.799 13.805 1.00 38.03 154 ALA A N 1
ATOM 1229 C CA . ALA A 1 154 ? 4.793 23.132 14.980 1.00 38.03 154 ALA A CA 1
ATOM 1230 C C . ALA A 1 154 ? 4.037 23.763 16.166 1.00 38.03 154 ALA A C 1
ATOM 1232 O O . ALA A 1 154 ? 4.357 24.870 16.593 1.00 38.03 154 ALA A O 1
ATOM 1233 N N . LYS A 1 155 ? 3.110 23.019 16.767 1.00 33.38 155 LYS A N 1
ATOM 1234 C CA . LYS A 1 155 ? 2.872 23.069 18.214 1.00 33.38 155 LYS A CA 1
ATOM 1235 C C . LYS A 1 155 ? 2.722 21.641 18.707 1.00 33.38 155 LYS A C 1
ATOM 1237 O O . LYS A 1 155 ? 2.197 20.800 17.982 1.00 33.38 155 LYS A O 1
ATOM 1242 N N . GLU A 1 156 ? 3.271 21.355 19.884 1.00 35.56 156 GLU A N 1
ATOM 1243 C CA . GLU A 1 156 ? 3.088 20.077 20.569 1.00 35.56 156 GLU A CA 1
ATOM 1244 C C . GLU A 1 156 ? 1.594 19.750 20.560 1.00 35.56 156 GLU A C 1
ATOM 1246 O O . GLU A 1 156 ? 0.803 20.441 21.193 1.00 35.56 156 GLU A O 1
ATOM 1251 N N . ILE A 1 157 ? 1.194 18.766 19.751 1.00 38.94 157 ILE A N 1
ATOM 1252 C CA . ILE A 1 157 ? -0.180 18.280 19.755 1.00 38.94 157 ILE A CA 1
ATOM 1253 C C . ILE A 1 157 ? -0.360 17.682 21.144 1.00 38.94 157 ILE A C 1
ATOM 1255 O O . ILE A 1 157 ? 0.225 16.633 21.432 1.00 38.94 157 ILE A O 1
ATOM 1259 N N . ASP A 1 158 ? -1.132 18.346 22.003 1.00 42.78 158 ASP A N 1
ATOM 1260 C CA . ASP A 1 158 ? -1.627 17.707 23.210 1.00 42.78 158 ASP A CA 1
ATOM 1261 C C . ASP A 1 158 ? -2.632 16.642 22.768 1.00 42.78 158 ASP A C 1
ATOM 1263 O O . ASP A 1 158 ? -3.828 16.856 22.578 1.00 42.78 158 ASP A O 1
ATOM 1267 N N . ILE A 1 159 ? -2.084 15.455 22.531 1.00 41.75 159 ILE A N 1
ATOM 1268 C CA . ILE A 1 159 ? -2.787 14.239 22.137 1.00 41.75 159 ILE A CA 1
ATOM 1269 C C . ILE A 1 159 ? -3.855 13.810 23.165 1.00 41.75 159 ILE A C 1
ATOM 1271 O O . ILE A 1 159 ? -4.531 12.803 22.948 1.00 41.75 159 ILE A O 1
ATOM 1275 N N . PHE A 1 160 ? -3.997 14.523 24.289 1.00 43.47 160 PHE A N 1
ATOM 1276 C CA . PHE A 1 160 ? -4.955 14.244 25.354 1.00 43.47 160 PHE A CA 1
ATOM 1277 C C . PHE A 1 160 ? -6.048 15.301 25.534 1.00 43.47 160 PHE A C 1
ATOM 1279 O O . PHE A 1 160 ? -6.893 15.100 26.405 1.00 43.47 160 PHE A O 1
ATOM 1286 N N . GLU A 1 161 ? -6.094 16.359 24.722 1.00 54.41 161 GLU A N 1
ATOM 1287 C CA . GLU A 1 161 ? -7.230 17.286 24.727 1.00 54.41 161 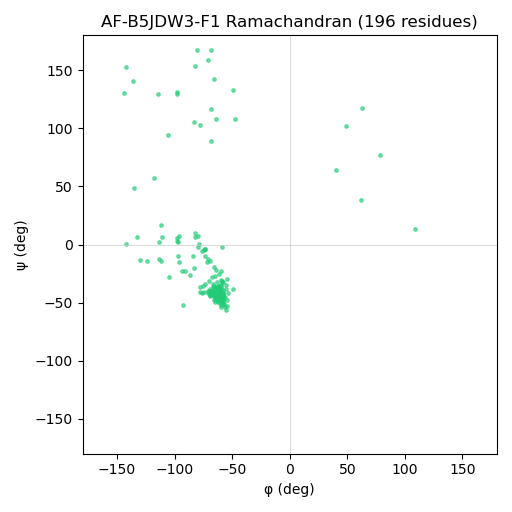GLU A CA 1
ATOM 1288 C C . GLU A 1 161 ? -8.514 16.585 24.242 1.00 54.41 161 GLU A C 1
ATOM 1290 O O . GLU A 1 161 ? -8.487 15.760 23.318 1.00 54.41 161 GLU A O 1
ATOM 1295 N N . ASP A 1 162 ? -9.657 16.923 24.850 1.00 54.00 162 ASP A N 1
ATOM 1296 C CA . ASP A 1 162 ? -10.975 16.348 24.525 1.00 54.00 162 ASP A CA 1
ATOM 1297 C C . ASP A 1 162 ? -11.313 16.480 23.026 1.00 54.00 162 ASP A C 1
ATOM 1299 O O . ASP A 1 162 ? -11.935 15.594 22.431 1.00 54.00 162 ASP A O 1
ATOM 1303 N N . ASP A 1 163 ? -10.796 17.525 22.377 1.00 53.41 163 ASP A N 1
ATOM 1304 C CA . ASP A 1 163 ? -10.914 17.765 20.939 1.00 53.41 163 ASP A CA 1
ATOM 1305 C C . ASP A 1 163 ? -10.234 16.682 20.081 1.00 53.41 163 ASP A C 1
ATOM 1307 O O . ASP A 1 163 ? -10.711 16.362 18.987 1.00 53.41 163 ASP A O 1
ATOM 1311 N N . TYR A 1 164 ? -9.140 16.071 20.549 1.00 54.50 164 TYR A N 1
ATOM 1312 C CA . TYR A 1 164 ? -8.463 14.980 19.838 1.00 54.50 164 TYR A CA 1
ATOM 1313 C C . TYR A 1 164 ? -9.251 13.666 19.939 1.00 54.50 164 TYR A C 1
ATOM 1315 O O . TYR A 1 164 ? -9.417 12.951 18.945 1.00 54.50 164 TYR A O 1
ATOM 1323 N N . LEU A 1 165 ? -9.812 13.374 21.117 1.00 61.22 165 LEU A N 1
ATOM 1324 C CA . LEU A 1 165 ? -10.713 12.236 21.327 1.00 61.22 165 LEU A CA 1
ATOM 1325 C C . LEU A 1 165 ? -11.995 12.373 20.496 1.00 61.22 165 LEU A C 1
ATOM 1327 O O . LEU A 1 165 ? -12.367 11.422 19.805 1.00 61.22 165 LEU A O 1
ATOM 1331 N N . ALA A 1 166 ? -12.601 13.561 20.459 1.00 66.44 166 ALA A N 1
ATOM 1332 C CA . ALA A 1 166 ? -13.774 13.845 19.632 1.00 66.44 166 ALA A CA 1
ATOM 1333 C C . ALA A 1 166 ? -13.492 13.668 18.126 1.00 66.44 166 ALA A C 1
ATOM 1335 O O . ALA A 1 166 ? -14.341 13.175 17.377 1.00 66.44 166 ALA A O 1
ATOM 1336 N N . LYS A 1 167 ? -12.282 14.016 17.661 1.00 60.53 167 LYS A N 1
ATOM 1337 C CA . LYS A 1 167 ? -11.839 13.748 16.279 1.00 60.53 167 LYS A CA 1
ATOM 1338 C C . LYS A 1 167 ? -11.708 12.248 16.006 1.00 60.53 167 LYS A C 1
ATOM 1340 O O . LYS A 1 167 ? -12.193 11.781 14.977 1.00 60.53 167 LYS A O 1
ATOM 1345 N N . ILE A 1 168 ? -11.118 11.479 16.925 1.00 64.25 168 ILE A N 1
ATOM 1346 C CA . ILE A 1 168 ? -11.015 10.014 16.804 1.00 64.25 168 ILE A CA 1
ATOM 1347 C C . ILE A 1 168 ? -12.396 9.354 16.806 1.00 64.25 168 ILE A C 1
ATOM 1349 O O . ILE A 1 168 ? -12.618 8.378 16.084 1.00 64.25 168 ILE A O 1
ATOM 1353 N N . GLU A 1 169 ? -13.345 9.864 17.591 1.00 66.19 169 GLU A N 1
ATOM 1354 C CA . GLU A 1 169 ? -14.695 9.310 17.643 1.00 66.19 169 GLU A CA 1
ATOM 1355 C C . GLU A 1 169 ? -15.407 9.351 16.292 1.00 66.19 169 GLU A C 1
ATOM 1357 O O . GLU A 1 169 ? -16.044 8.357 15.925 1.00 66.19 169 GLU A O 1
ATOM 1362 N N . LYS A 1 170 ? -15.211 10.435 15.532 1.00 70.94 170 LYS A N 1
ATOM 1363 C CA . LYS A 1 170 ? -15.782 10.656 14.194 1.00 70.94 170 LYS A CA 1
ATOM 1364 C C . LYS A 1 170 ? -15.166 9.775 13.096 1.00 70.94 170 LYS A C 1
ATOM 1366 O O . LYS A 1 170 ? -15.735 9.680 12.007 1.00 70.94 170 LYS A O 1
ATOM 1371 N N . ILE A 1 171 ? -14.042 9.099 13.356 1.00 68.94 171 ILE A N 1
ATOM 1372 C CA . ILE A 1 171 ? -13.395 8.206 12.384 1.00 68.94 171 ILE A CA 1
ATOM 1373 C C . ILE A 1 171 ? -14.270 6.968 12.144 1.00 68.94 171 ILE A C 1
ATOM 1375 O O . ILE A 1 171 ? -14.465 6.135 13.029 1.00 68.94 171 ILE A O 1
ATOM 1379 N N . LYS A 1 172 ? -14.739 6.808 10.901 1.00 73.31 172 LYS A N 1
ATOM 1380 C CA . LYS A 1 172 ? -15.553 5.661 10.445 1.00 73.31 172 LYS A CA 1
ATOM 1381 C C . LYS A 1 172 ? -14.730 4.414 10.072 1.00 73.31 172 LYS A C 1
ATOM 1383 O O . LYS A 1 172 ? -15.278 3.451 9.547 1.00 73.31 172 LYS A O 1
ATOM 1388 N N . LEU A 1 173 ? -13.419 4.445 10.312 1.00 74.00 173 LEU A N 1
ATOM 1389 C CA . LEU A 1 173 ? -12.445 3.400 9.983 1.00 74.00 173 LEU A CA 1
ATOM 1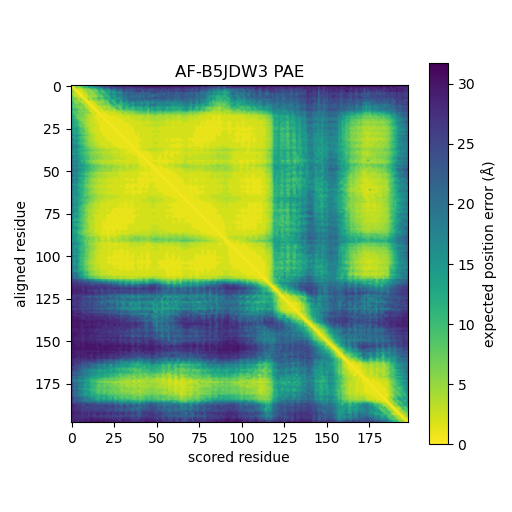390 C C . LEU A 1 173 ? -12.035 2.665 11.277 1.00 74.00 173 LEU A C 1
ATOM 1392 O O . LEU A 1 173 ? -11.181 3.175 12.010 1.00 74.00 173 LEU A O 1
ATOM 1396 N N . PRO A 1 174 ? -12.674 1.534 11.630 1.00 75.50 174 PRO A N 1
ATOM 1397 C CA . PRO A 1 174 ? -12.530 0.910 12.946 1.00 75.50 174 PRO A CA 1
ATOM 1398 C C . PRO A 1 174 ? -11.105 0.439 13.276 1.00 75.50 174 PRO A C 1
ATOM 1400 O O . PRO A 1 174 ? -10.653 0.651 14.403 1.00 75.50 174 PRO A O 1
ATOM 1403 N N . ASN A 1 175 ? -10.366 -0.148 12.329 1.00 80.56 175 ASN A N 1
ATOM 1404 C CA . ASN A 1 175 ? -9.004 -0.641 12.572 1.00 80.56 175 ASN A CA 1
ATOM 1405 C C . ASN A 1 175 ? -8.043 0.533 12.792 1.00 80.56 175 ASN A C 1
ATOM 1407 O O . ASN A 1 175 ? -7.262 0.543 13.746 1.00 80.56 175 ASN A O 1
ATOM 1411 N N . THR A 1 176 ? -8.161 1.568 11.959 1.00 72.50 176 THR A N 1
ATOM 1412 C CA . THR A 1 176 ? -7.446 2.839 12.122 1.00 72.50 176 THR A CA 1
ATOM 1413 C C . THR A 1 176 ? -7.755 3.492 13.472 1.00 72.50 176 THR A C 1
ATOM 1415 O O . THR A 1 176 ? -6.836 3.875 14.198 1.00 72.50 176 THR A O 1
ATOM 1418 N N . LYS A 1 177 ? -9.036 3.565 13.854 1.00 72.50 177 LYS A N 1
ATOM 1419 C CA . LYS A 1 177 ? -9.484 4.124 15.138 1.00 72.50 177 LYS A CA 1
ATOM 1420 C C . LYS A 1 177 ? -8.860 3.382 16.321 1.00 72.50 177 LYS A C 1
ATOM 1422 O O . LYS A 1 177 ? -8.296 4.015 17.211 1.00 72.50 177 LYS A O 1
ATOM 1427 N N . ILE A 1 178 ? -8.885 2.046 16.308 1.00 80.38 178 ILE A N 1
ATOM 1428 C CA . ILE A 1 178 ? -8.265 1.214 17.351 1.00 80.38 178 ILE A CA 1
ATOM 1429 C C . ILE A 1 178 ? -6.769 1.511 17.479 1.00 80.38 178 ILE A C 1
ATOM 1431 O O . ILE A 1 178 ? -6.258 1.615 18.594 1.00 80.38 178 ILE A O 1
ATOM 1435 N N . LYS A 1 179 ? -6.049 1.685 16.368 1.00 72.38 179 LYS A N 1
ATOM 1436 C CA . LYS A 1 179 ? -4.612 1.979 16.424 1.00 72.38 179 LYS A CA 1
ATOM 1437 C C . LYS A 1 179 ? -4.286 3.339 17.000 1.00 72.38 179 LYS A C 1
ATOM 1439 O O . LYS A 1 179 ? -3.367 3.426 17.812 1.00 72.38 179 LYS A O 1
ATOM 1444 N N . LEU A 1 180 ? -5.022 4.371 16.602 1.00 66.81 180 LEU A N 1
ATOM 1445 C CA . LEU A 1 180 ? -4.854 5.709 17.161 1.00 66.81 180 LEU A CA 1
ATOM 1446 C C . LEU A 1 180 ? -5.071 5.674 18.679 1.00 66.81 180 LEU A C 1
ATOM 1448 O O . LEU A 1 180 ? -4.232 6.150 19.440 1.00 66.81 180 LEU A O 1
ATOM 1452 N N . LEU A 1 181 ? -6.110 4.972 19.141 1.00 71.75 181 LEU A N 1
ATOM 1453 C CA . LEU A 1 181 ? -6.356 4.755 20.570 1.00 71.75 181 LEU A CA 1
ATOM 1454 C C . LEU A 1 181 ? -5.225 3.965 21.258 1.00 71.75 181 LEU A C 1
ATOM 1456 O O . LEU A 1 181 ? -4.781 4.329 22.346 1.00 71.75 181 LEU A O 1
ATOM 1460 N N . GLN A 1 182 ? -4.698 2.906 20.635 1.00 70.50 182 GLN A N 1
ATOM 1461 C CA . GLN A 1 182 ? -3.545 2.169 21.173 1.00 70.50 182 GLN A CA 1
ATOM 1462 C C . GLN A 1 182 ? -2.288 3.042 21.277 1.00 70.50 182 GLN A C 1
ATOM 1464 O O . GLN A 1 182 ? -1.496 2.870 22.207 1.00 70.50 182 GLN A O 1
ATOM 1469 N N . GLN A 1 183 ? -2.080 3.962 20.336 1.00 65.69 183 GLN A N 1
ATOM 1470 C CA . GLN A 1 183 ? -0.968 4.910 20.367 1.00 65.69 183 GLN A CA 1
ATOM 1471 C C . GLN A 1 183 ? -1.129 5.928 21.481 1.00 65.69 183 GLN A C 1
ATOM 1473 O O . GLN A 1 183 ? -0.177 6.127 22.234 1.00 65.69 183 GLN A O 1
ATOM 1478 N N . LEU A 1 184 ? -2.336 6.463 21.664 1.00 63.16 184 LEU A N 1
ATOM 1479 C CA . LEU A 1 184 ? -2.669 7.306 22.808 1.00 63.16 184 LEU A CA 1
ATOM 1480 C C . LEU A 1 184 ? -2.354 6.610 24.136 1.00 63.16 184 LEU A C 1
ATOM 1482 O O . LEU A 1 184 ? -1.669 7.169 24.992 1.00 63.16 184 LEU A O 1
ATOM 1486 N N . LEU A 1 185 ? -2.775 5.351 24.296 1.00 65.75 185 LEU A N 1
ATOM 1487 C CA . LEU A 1 185 ? -2.499 4.569 25.507 1.00 65.75 185 LEU A CA 1
ATOM 1488 C C . LEU A 1 185 ? -1.000 4.311 25.725 1.00 65.75 185 LEU A C 1
ATOM 1490 O O . LEU A 1 185 ? -0.523 4.334 26.863 1.00 65.75 185 LEU A O 1
ATOM 1494 N N . LYS A 1 186 ? -0.236 4.071 24.653 1.00 65.31 186 LYS A N 1
ATOM 1495 C CA . LYS A 1 186 ? 1.227 3.928 24.732 1.00 65.31 186 LYS A CA 1
ATOM 1496 C C . LYS A 1 186 ? 1.901 5.254 25.093 1.00 65.31 186 LYS A C 1
ATOM 1498 O O . LYS A 1 186 ? 2.797 5.242 25.934 1.00 65.31 186 LYS A O 1
ATOM 1503 N N . GLY A 1 187 ? 1.435 6.372 24.535 1.00 57.94 187 GLY A N 1
ATOM 1504 C CA . GLY A 1 187 ? 1.879 7.723 24.883 1.00 57.94 187 GLY A CA 1
ATOM 1505 C C . GLY A 1 187 ? 1.706 8.020 26.375 1.00 57.94 187 GLY A C 1
ATOM 1506 O O . GLY A 1 187 ? 2.668 8.433 27.024 1.00 57.94 187 GLY A O 1
ATOM 1507 N N . LYS A 1 188 ? 0.545 7.671 26.961 1.00 52.25 188 LYS A N 1
ATOM 1508 C CA . LYS A 1 188 ? 0.286 7.815 28.412 1.00 52.25 188 LYS A CA 1
ATOM 1509 C C . LYS A 1 188 ? 1.321 7.098 29.284 1.00 52.25 188 LYS A C 1
ATOM 1511 O O . LYS A 1 188 ? 1.711 7.612 30.329 1.00 52.25 188 LYS A O 1
ATOM 1516 N N . ARG A 1 189 ? 1.786 5.910 28.874 1.00 46.50 189 ARG A N 1
ATOM 1517 C CA . ARG A 1 189 ? 2.810 5.159 29.627 1.00 46.50 189 ARG A CA 1
ATOM 1518 C C . ARG A 1 189 ? 4.191 5.806 29.568 1.00 46.50 189 ARG A C 1
ATOM 1520 O O . ARG A 1 189 ? 4.944 5.656 30.523 1.00 46.50 189 ARG A O 1
ATOM 1527 N N . VAL A 1 190 ? 4.538 6.482 28.473 1.00 47.94 190 VAL A N 1
ATOM 1528 C CA . VAL A 1 190 ? 5.847 7.140 28.324 1.00 47.94 190 VAL A CA 1
ATOM 1529 C C . VAL A 1 190 ? 5.902 8.440 29.127 1.00 47.94 190 VAL A C 1
ATOM 1531 O O . VAL A 1 190 ? 6.901 8.664 29.804 1.00 47.94 190 VAL A O 1
ATOM 1534 N N . ALA A 1 191 ? 4.830 9.241 29.117 1.00 49.44 191 ALA A N 1
ATOM 1535 C CA . ALA A 1 191 ? 4.728 10.460 29.927 1.00 49.44 191 ALA A CA 1
ATOM 1536 C C . ALA A 1 191 ? 4.848 10.146 31.430 1.00 49.44 191 ALA A C 1
ATOM 1538 O O . ALA A 1 191 ? 5.791 10.580 32.082 1.00 49.44 191 ALA A O 1
ATOM 1539 N N . LYS A 1 192 ? 4.021 9.221 31.941 1.00 46.72 192 LYS A N 1
ATOM 1540 C CA . LYS A 1 192 ? 4.013 8.845 33.367 1.00 46.72 192 LYS A CA 1
ATOM 1541 C C . LYS A 1 192 ? 5.339 8.253 33.874 1.00 46.72 192 LYS A C 1
ATOM 1543 O O . LYS A 1 192 ? 5.621 8.298 35.064 1.00 46.72 192 LYS A O 1
ATOM 1548 N N . ARG A 1 193 ? 6.152 7.658 32.992 1.00 42.41 193 ARG A N 1
ATOM 1549 C CA . ARG A 1 193 ? 7.458 7.070 33.344 1.00 42.41 193 ARG A CA 1
ATOM 1550 C C . ARG A 1 193 ? 8.583 8.112 33.392 1.00 42.41 193 ARG A C 1
ATOM 1552 O O . ARG A 1 193 ? 9.597 7.843 34.023 1.00 42.41 193 ARG A O 1
ATOM 1559 N N . ARG A 1 194 ? 8.406 9.269 32.742 1.00 47.62 194 ARG A N 1
ATOM 1560 C CA . ARG A 1 194 ? 9.306 10.428 32.857 1.00 47.62 194 ARG A CA 1
ATOM 1561 C C . ARG A 1 194 ? 9.056 11.202 34.152 1.00 47.62 194 ARG A C 1
ATOM 1563 O O . ARG A 1 194 ? 10.021 11.594 34.792 1.00 47.62 194 ARG A O 1
ATOM 1570 N N . ASP A 1 195 ? 7.801 11.294 34.583 1.00 49.03 195 ASP A N 1
ATOM 1571 C CA . ASP A 1 195 ? 7.414 12.002 35.816 1.00 49.03 195 ASP A CA 1
ATOM 1572 C C . ASP A 1 195 ? 7.836 11.273 37.109 1.00 49.03 195 ASP A C 1
ATOM 1574 O O . ASP A 1 195 ? 7.835 11.861 38.182 1.00 49.03 195 ASP A O 1
ATOM 1578 N N . LEU A 1 196 ? 8.200 9.989 37.017 1.00 51.59 196 LEU A N 1
ATOM 1579 C CA . LEU A 1 196 ? 8.668 9.154 38.137 1.00 51.59 196 LEU A CA 1
ATOM 1580 C C . LEU A 1 196 ? 10.205 9.038 38.219 1.00 51.59 196 LEU A C 1
ATOM 1582 O O . LEU A 1 196 ? 10.708 8.266 39.032 1.00 51.59 196 LEU A O 1
ATOM 1586 N N . ALA A 1 197 ? 10.944 9.731 37.347 1.00 49.28 197 ALA A N 1
ATOM 1587 C CA . ALA A 1 197 ? 12.408 9.672 37.264 1.00 49.28 197 ALA A CA 1
ATOM 1588 C C . ALA A 1 197 ? 13.106 10.982 37.698 1.00 49.28 197 ALA A C 1
ATOM 1590 O O . ALA A 1 197 ? 14.282 11.172 37.386 1.00 49.28 197 ALA A O 1
ATOM 1591 N N . LEU A 1 198 ? 12.385 11.860 38.400 1.00 39.62 198 LEU A N 1
ATOM 1592 C CA . LEU A 1 198 ? 12.876 13.073 39.065 1.00 39.62 198 LEU A CA 1
ATOM 1593 C C . LEU A 1 198 ? 12.649 12.943 40.574 1.00 39.62 198 LEU A C 1
ATOM 1595 O O . LEU A 1 198 ? 13.503 13.457 41.325 1.00 39.62 198 LEU A O 1
#